Protein AF-A0A0M3J306-F1 (afdb_monomer_lite)

InterPro domains:
  IPR000591 DEP domain [PS50186] (105-172)
  IPR027244 Vacuolar membrane-associated protein Iml1 [PTHR13179] (92-306)
  IPR036388 Winged helix-like DNA-binding domain superfamily [G3DSA:1.10.10.10] (49-156)
  IPR036390 Winged helix DNA-binding domain superfamily [SSF46785] (105-179)
  IPR045838 DEPDC5, C-terminal [PF19418] (241-309)

Radius of gyration: 22.06 Å; chains: 1; bounding box: 52×58×65 Å

Foldseek 3Di:
DQDPVCVVVVVCCVVVVAPPDPCVVVVVPDPVVQVLLQVLVLVLQCVVQQKDWDPCVVVPPDLPVPPQPAAELVCVVSLVVVVLSPDTFIDHDPLDPFADDPRKDFLQVSLVCCCVRYPVNVDSVSSQVSVQVCLVVQQKFWDAQDDPPPCVPQQPPDDPPCSGGRAHGRIIMDGDDPVVVPDDDGADGDGAHEDDPPPDPPDSLVRDWDKHKDFQDDPPDPDVDPPPPPDPDPPPDDDDGFIWMKTWRRYDYPVDDTDIDTGGDRDDPVSVVVSQVVSQVSCVVSVHHDDDDPPDNPFDCPDPPGDHD

Organism: Anisakis simplex (NCBI:txid6269)

Secondary structure (DSSP, 8-state):
---GGGHHHHHHHHTTSS-S--SHHHHTT-HHHHHHHHHHHHHHHHHHTTEEEPPGGG-TT---TTS-TTB-TT-HHHHHHHHHHH---EEE-TTS-----TTBEEHHHHHHHHHHHBTT--SHHHHHHHHHHHHHTTSEEE-----TTTTTTTS-S--TTSTTS--SEE-EEEE--GGGSS---PPP---EEES-----TTSGGGG-EEEEEEEPPP-----SS------SS-TTS--PPPEEEEEEESEE-TTS---EEEEEEES-HHHHHHHHHHHHHHHHHTT-------S-TT--TT-TTSPP-

Sequence (309 aa):
MITPMCTPITKSILQEKRGGDCYSKRLNKDSTWVRKQEESFVRFIEVMNRFRRKNSAQNTHKRCVHCWLNLSKANVDAVLSAWRDFYVPVVCSPENNARYPAEMFLSIEFVNWLVTHVHDLASRKAAVEFGNELVRLDRIRILQSGDRENDEVDSCKSSDCRSREFRYGFVLCYFVDEHTQDETNWSRAVQCEFGRHCGDILAECAFHLSAVEMDFPIQSSKGSDNMRQYPYLPPHLLQYVEWGRMLFNRTYTATQAFEINIRWFMANGQTIAEITRHLCTKATNLSFHMFPIPEDPFAHAMNPQSPPL

Structure (mmCIF, N/CA/C/O backbone):
data_AF-A0A0M3J306-F1
#
_entry.id   AF-A0A0M3J306-F1
#
loop_
_atom_site.group_PDB
_atom_site.id
_atom_site.type_symbol
_atom_site.label_atom_id
_atom_site.label_alt_id
_atom_site.label_comp_id
_atom_site.label_asym_id
_atom_site.label_entity_id
_atom_site.label_seq_id
_atom_site.pdbx_PDB_ins_code
_atom_site.Cartn_x
_atom_site.Cartn_y
_atom_site.Cartn_z
_atom_site.occupancy
_atom_site.B_iso_or_equiv
_atom_site.auth_seq_id
_atom_site.auth_comp_id
_atom_site.auth_asym_id
_atom_site.auth_atom_id
_atom_site.pdbx_PDB_model_num
ATOM 1 N N . MET A 1 1 ? 16.495 -11.667 -19.976 1.00 38.78 1 MET A N 1
ATOM 2 C CA . MET A 1 1 ? 17.409 -10.758 -19.248 1.00 38.78 1 MET A CA 1
ATOM 3 C C . MET A 1 1 ? 17.428 -11.132 -17.771 1.00 38.78 1 MET A C 1
ATOM 5 O O . MET A 1 1 ? 16.516 -10.767 -17.045 1.00 38.78 1 MET A O 1
ATOM 9 N N . ILE A 1 2 ? 18.428 -11.893 -17.322 1.00 39.81 2 ILE A N 1
ATOM 10 C CA . ILE A 1 2 ? 18.652 -12.124 -15.887 1.00 39.81 2 ILE A CA 1
ATOM 11 C C . ILE A 1 2 ? 19.446 -10.914 -15.402 1.00 39.81 2 ILE A C 1
ATOM 13 O O . ILE A 1 2 ? 20.559 -10.687 -15.875 1.00 39.81 2 ILE A O 1
ATOM 17 N N . THR A 1 3 ? 18.876 -10.091 -14.520 1.00 47.25 3 THR A N 1
ATOM 18 C CA . THR A 1 3 ? 19.669 -9.016 -13.914 1.00 47.25 3 THR A CA 1
ATOM 19 C C . THR A 1 3 ? 20.824 -9.662 -13.130 1.00 47.25 3 THR A C 1
ATOM 21 O O . THR A 1 3 ? 20.619 -10.720 -12.528 1.00 47.25 3 THR A O 1
ATOM 24 N N . PRO A 1 4 ? 22.038 -9.080 -13.101 1.00 50.78 4 PRO A N 1
ATOM 25 C CA . PRO A 1 4 ? 23.198 -9.691 -12.436 1.00 50.78 4 PRO A CA 1
ATOM 26 C C . PRO A 1 4 ? 22.914 -10.130 -10.987 1.00 50.78 4 PRO A C 1
ATOM 28 O O . PRO A 1 4 ? 23.440 -11.140 -10.519 1.00 50.78 4 PRO A O 1
ATOM 31 N N . MET A 1 5 ? 21.997 -9.422 -10.320 1.00 51.31 5 MET A N 1
ATOM 32 C CA . MET A 1 5 ? 21.520 -9.667 -8.957 1.00 51.31 5 MET A CA 1
ATOM 33 C C . MET A 1 5 ? 20.736 -10.980 -8.779 1.00 51.31 5 MET A C 1
ATOM 35 O O . MET A 1 5 ? 20.695 -11.518 -7.675 1.00 51.31 5 MET A O 1
ATOM 39 N N . CYS A 1 6 ? 20.133 -11.523 -9.838 1.00 53.88 6 CYS A N 1
ATOM 40 C CA . CYS A 1 6 ? 19.359 -12.767 -9.789 1.00 53.88 6 CYS A CA 1
ATOM 41 C C . CYS A 1 6 ? 20.228 -14.021 -9.986 1.00 53.88 6 CYS A C 1
ATOM 43 O O . CYS A 1 6 ? 19.833 -15.111 -9.575 1.00 53.88 6 CYS A O 1
ATOM 45 N N . THR A 1 7 ? 21.439 -13.876 -10.536 1.00 64.56 7 THR A N 1
ATOM 46 C CA . THR A 1 7 ? 22.364 -14.982 -10.858 1.00 64.56 7 THR A CA 1
ATOM 47 C C . THR A 1 7 ? 22.625 -15.954 -9.697 1.00 64.56 7 THR A C 1
ATOM 49 O O . THR A 1 7 ? 22.573 -17.166 -9.923 1.00 64.56 7 THR A O 1
ATOM 52 N N . PRO A 1 8 ? 22.867 -15.498 -8.448 1.00 65.19 8 PRO A N 1
ATOM 53 C CA . PRO A 1 8 ? 23.126 -16.409 -7.330 1.00 65.19 8 PRO A CA 1
ATOM 54 C C . PRO A 1 8 ? 21.907 -17.267 -6.970 1.00 65.19 8 PRO A C 1
ATOM 56 O O . PRO A 1 8 ? 22.041 -18.451 -6.662 1.00 65.19 8 PRO A O 1
ATOM 59 N N . ILE A 1 9 ? 20.711 -16.678 -7.037 1.00 62.81 9 ILE A N 1
ATOM 60 C CA . ILE A 1 9 ? 19.449 -17.351 -6.715 1.00 62.81 9 ILE A CA 1
ATOM 61 C C . ILE A 1 9 ? 19.093 -18.332 -7.828 1.00 62.81 9 ILE A C 1
ATOM 63 O O . ILE A 1 9 ? 18.834 -19.497 -7.538 1.00 62.81 9 ILE A O 1
ATOM 67 N N . THR A 1 10 ? 19.178 -17.903 -9.090 1.00 64.06 10 THR A N 1
ATOM 68 C CA . THR A 1 10 ? 18.980 -18.772 -10.256 1.00 64.06 10 THR A CA 1
ATOM 69 C C . THR A 1 10 ? 19.921 -19.972 -10.200 1.00 64.06 10 THR A C 1
ATOM 71 O O . THR A 1 10 ? 19.474 -21.105 -10.338 1.00 64.06 10 THR A O 1
ATOM 74 N N . LYS A 1 11 ? 21.207 -19.762 -9.885 1.00 71.19 11 LYS A N 1
ATOM 75 C CA . LYS A 1 11 ? 22.176 -20.853 -9.706 1.00 71.19 11 LYS A CA 1
ATOM 76 C C . LYS A 1 11 ? 21.797 -21.787 -8.552 1.00 71.19 11 LYS A C 1
ATOM 78 O O . LYS A 1 11 ? 21.977 -22.991 -8.671 1.00 71.19 11 LYS A O 1
ATOM 83 N N . SER A 1 12 ? 21.256 -21.265 -7.452 1.00 66.50 12 SER A N 1
ATOM 84 C CA . SER A 1 12 ? 20.793 -22.087 -6.325 1.00 66.50 12 SER A CA 1
ATOM 85 C C . SER A 1 12 ? 19.543 -22.913 -6.644 1.00 66.50 12 SER A C 1
ATOM 87 O O . SER A 1 12 ? 19.400 -23.993 -6.074 1.00 66.50 12 SER A O 1
ATOM 89 N N . ILE A 1 13 ? 18.651 -22.408 -7.501 1.00 65.81 13 ILE A N 1
ATOM 90 C CA . ILE A 1 13 ? 17.456 -23.124 -7.972 1.00 65.81 13 ILE A CA 1
ATOM 91 C C . ILE A 1 13 ? 17.868 -24.212 -8.970 1.00 65.81 13 ILE A C 1
ATOM 93 O O . ILE A 1 13 ? 17.496 -25.367 -8.801 1.00 65.81 13 ILE A O 1
ATOM 97 N N . LEU A 1 14 ? 18.711 -23.866 -9.952 1.00 70.19 14 LEU A N 1
ATOM 98 C CA . LEU A 1 14 ? 19.230 -24.804 -10.957 1.00 70.19 14 LEU A CA 1
ATOM 99 C C . LEU A 1 14 ? 20.063 -25.941 -10.348 1.00 70.19 14 LEU A C 1
ATOM 101 O O . LEU A 1 14 ? 20.114 -27.028 -10.904 1.00 70.19 14 LEU A O 1
ATOM 105 N N . GLN A 1 15 ? 20.725 -25.698 -9.214 1.00 77.88 15 GLN A N 1
ATOM 106 C CA . GLN A 1 15 ? 21.482 -26.718 -8.478 1.00 77.88 15 GLN A CA 1
ATOM 107 C C . GLN A 1 15 ? 20.612 -27.558 -7.526 1.00 77.88 15 GLN A C 1
ATOM 109 O O . GLN A 1 15 ? 21.171 -28.244 -6.675 1.00 77.88 15 GLN A O 1
ATOM 114 N N . GLU A 1 16 ? 19.280 -27.435 -7.582 1.00 61.75 16 GLU A N 1
ATOM 115 C CA . GLU A 1 16 ? 18.304 -28.103 -6.697 1.00 61.75 16 GLU A CA 1
ATOM 116 C C . GLU A 1 16 ? 18.519 -27.865 -5.187 1.00 61.75 16 GLU A C 1
ATOM 118 O O . GLU A 1 16 ? 17.835 -28.434 -4.338 1.00 61.75 16 GLU A O 1
ATOM 123 N N . LYS A 1 17 ? 19.425 -26.953 -4.813 1.00 61.47 17 LYS A N 1
ATOM 124 C CA . LYS A 1 17 ? 19.702 -26.576 -3.416 1.00 61.47 17 LYS A CA 1
ATOM 125 C C . LYS A 1 17 ? 18.539 -25.816 -2.781 1.00 61.47 17 LYS A C 1
ATOM 127 O O . LYS A 1 17 ? 18.432 -25.747 -1.558 1.00 61.47 17 LYS A O 1
ATOM 132 N N . ARG A 1 18 ? 17.680 -25.215 -3.606 1.00 55.78 18 ARG A N 1
ATOM 133 C CA . ARG A 1 18 ? 16.393 -24.633 -3.224 1.00 55.78 18 ARG A CA 1
ATOM 134 C C . ARG A 1 18 ? 15.361 -25.107 -4.244 1.00 55.78 18 ARG A C 1
ATOM 136 O O . ARG A 1 18 ? 15.513 -24.812 -5.423 1.00 55.78 18 ARG A O 1
ATOM 143 N N . GLY A 1 19 ? 14.335 -25.833 -3.800 1.00 54.97 19 GLY A N 1
ATOM 144 C CA . GLY A 1 19 ? 13.190 -26.156 -4.656 1.00 54.97 19 GLY A CA 1
ATOM 145 C C . GLY A 1 19 ? 12.510 -24.875 -5.151 1.00 54.97 19 GLY A C 1
ATOM 146 O O . GLY A 1 19 ? 12.491 -23.881 -4.423 1.00 54.97 19 GLY A O 1
ATOM 147 N N . GLY A 1 20 ? 11.982 -24.904 -6.381 1.00 55.06 20 GLY A N 1
ATOM 148 C CA . GLY A 1 20 ? 11.386 -23.736 -7.049 1.00 55.06 20 GLY A CA 1
ATOM 149 C C . GLY A 1 20 ? 10.270 -23.058 -6.249 1.00 55.06 20 GLY A C 1
ATOM 150 O O . GLY A 1 20 ? 10.150 -21.839 -6.295 1.00 55.06 20 GLY A O 1
ATOM 151 N N . ASP A 1 21 ? 9.540 -23.821 -5.431 1.00 58.03 21 ASP A N 1
ATOM 152 C CA . ASP A 1 21 ? 8.669 -23.279 -4.391 1.00 58.03 21 ASP A CA 1
ATOM 153 C C . ASP A 1 21 ? 9.162 -23.704 -2.998 1.00 58.03 21 ASP A C 1
ATOM 155 O O . ASP A 1 21 ? 8.935 -24.817 -2.514 1.00 58.03 21 ASP A O 1
ATOM 159 N N . CYS A 1 22 ? 9.891 -22.797 -2.350 1.00 57.00 22 CYS A N 1
ATOM 160 C CA . CYS A 1 22 ? 10.366 -22.960 -0.979 1.00 57.00 22 CYS A CA 1
ATOM 161 C C . CYS A 1 22 ? 9.421 -22.336 0.065 1.00 57.00 22 CYS A C 1
ATOM 163 O O . CYS A 1 22 ? 9.696 -22.423 1.268 1.00 57.00 22 CYS A O 1
ATOM 165 N N . TYR A 1 23 ? 8.316 -21.724 -0.377 1.00 58.06 23 TYR A N 1
ATOM 166 C CA . TYR A 1 23 ? 7.435 -20.908 0.454 1.00 58.06 23 TYR A CA 1
ATOM 167 C C . TYR A 1 23 ? 6.161 -21.649 0.862 1.00 58.06 23 TYR A C 1
ATOM 169 O O . TYR A 1 23 ? 5.734 -21.498 2.008 1.00 58.06 23 TYR A O 1
ATOM 177 N N . SER A 1 24 ? 5.615 -22.539 0.028 1.00 56.16 24 SER A N 1
ATOM 178 C CA . SER A 1 24 ? 4.412 -23.325 0.370 1.00 56.16 24 SER A CA 1
ATOM 179 C C . SER A 1 24 ? 4.589 -24.212 1.612 1.00 56.16 24 SER A C 1
ATOM 181 O O . SER A 1 24 ? 3.675 -24.337 2.429 1.00 56.16 24 SER A O 1
ATOM 183 N N . LYS A 1 25 ? 5.796 -24.742 1.863 1.00 57.00 25 LYS A N 1
ATOM 184 C CA . LYS A 1 25 ? 6.106 -25.490 3.103 1.00 57.00 25 LYS A CA 1
ATOM 185 C C . LYS A 1 25 ? 6.166 -24.612 4.363 1.00 57.00 25 LYS A C 1
ATOM 187 O O . LYS A 1 25 ? 5.960 -25.127 5.462 1.00 57.00 25 LYS A O 1
ATOM 192 N N . ARG A 1 26 ? 6.484 -23.318 4.224 1.00 58.22 26 ARG A N 1
ATOM 193 C CA . ARG A 1 26 ? 6.550 -22.345 5.336 1.00 58.22 26 ARG A CA 1
ATOM 194 C C . ARG A 1 26 ? 5.184 -21.734 5.633 1.00 58.22 26 ARG A C 1
ATOM 196 O O . ARG A 1 26 ? 4.875 -21.489 6.794 1.00 58.22 26 ARG A O 1
ATOM 203 N N . LEU A 1 27 ? 4.361 -21.576 4.599 1.00 56.84 27 LEU A N 1
ATOM 204 C CA . LEU A 1 27 ? 3.020 -21.015 4.688 1.00 56.84 27 LEU A CA 1
ATOM 205 C C . LEU A 1 27 ? 2.108 -21.790 5.650 1.00 56.84 27 LEU A C 1
ATOM 207 O O . LEU A 1 27 ? 1.426 -21.193 6.475 1.00 56.84 27 LEU A O 1
ATOM 211 N N . ASN A 1 28 ? 2.160 -23.123 5.597 1.00 55.09 28 ASN A N 1
ATOM 212 C CA . ASN A 1 28 ? 1.304 -23.994 6.410 1.00 55.09 28 ASN A CA 1
ATOM 213 C C . ASN A 1 28 ? 1.757 -24.133 7.873 1.00 55.09 28 ASN A C 1
ATOM 215 O O . ASN A 1 28 ? 1.081 -24.798 8.653 1.00 55.09 28 ASN A O 1
ATOM 219 N N . LYS A 1 29 ? 2.911 -23.568 8.253 1.00 55.75 29 LYS A N 1
ATOM 220 C CA . LYS A 1 29 ? 3.514 -23.788 9.578 1.00 55.75 29 LYS A CA 1
ATOM 221 C C . LYS A 1 29 ? 3.700 -22.527 10.413 1.00 55.75 29 LYS A C 1
ATOM 223 O O . LYS A 1 29 ? 3.884 -22.664 11.617 1.00 55.75 29 LYS A O 1
ATOM 228 N N . ASP A 1 30 ? 3.673 -21.331 9.820 1.00 65.56 30 ASP A N 1
ATOM 229 C CA . ASP A 1 30 ? 4.093 -20.124 10.534 1.00 65.56 30 ASP A CA 1
ATOM 230 C C . ASP A 1 30 ? 3.272 -18.876 10.159 1.00 65.56 30 ASP A C 1
ATOM 232 O O . ASP A 1 30 ? 3.573 -18.162 9.200 1.00 65.56 30 ASP A O 1
ATOM 236 N N . SER A 1 31 ? 2.249 -18.568 10.962 1.00 70.12 31 SER A N 1
ATOM 237 C CA . SER A 1 31 ? 1.472 -17.323 10.850 1.00 70.12 31 SER A CA 1
ATOM 238 C C . SER A 1 31 ? 2.337 -16.069 11.040 1.00 70.12 31 SER A C 1
ATOM 2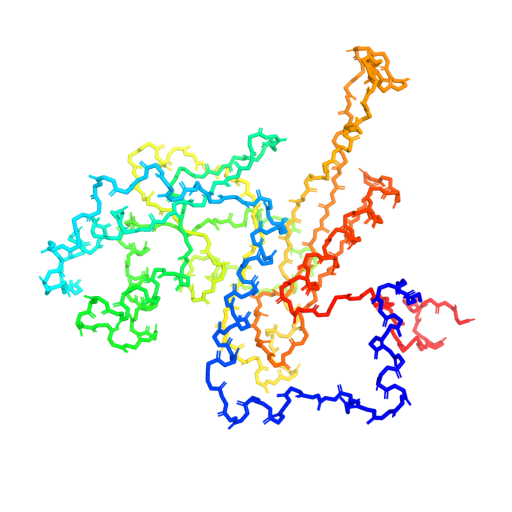40 O O . SER A 1 31 ? 2.007 -14.999 10.522 1.00 70.12 31 SER A O 1
ATOM 242 N N . THR A 1 32 ? 3.487 -16.188 11.714 1.00 79.19 32 THR A N 1
ATOM 243 C CA . THR A 1 32 ? 4.428 -15.076 11.884 1.00 79.19 32 THR A CA 1
ATOM 244 C C . THR A 1 32 ? 5.184 -14.764 10.596 1.00 79.19 32 THR A C 1
ATOM 246 O O . THR A 1 32 ? 5.586 -13.617 10.387 1.00 79.19 32 THR A O 1
ATOM 249 N N . TRP A 1 33 ? 5.344 -15.744 9.699 1.00 82.31 33 TRP A N 1
ATOM 250 C CA . TRP A 1 33 ? 5.977 -15.528 8.402 1.00 82.31 33 TRP A CA 1
ATOM 251 C C . TRP A 1 33 ? 5.119 -14.627 7.514 1.00 82.31 33 TRP A C 1
ATOM 253 O O . TRP A 1 33 ? 5.639 -13.649 6.982 1.00 82.31 33 TRP A O 1
ATOM 263 N N . VAL A 1 34 ? 3.811 -14.898 7.419 1.00 82.25 34 VAL A N 1
ATOM 264 C CA . VAL A 1 34 ? 2.872 -14.064 6.646 1.00 82.25 34 VAL A CA 1
ATOM 265 C C . VAL A 1 34 ? 2.900 -12.628 7.160 1.00 82.25 34 VAL A C 1
ATOM 267 O O . VAL A 1 34 ? 3.082 -11.707 6.371 1.00 82.25 34 VAL A O 1
ATOM 270 N N . ARG A 1 35 ? 2.848 -12.434 8.484 1.00 84.19 35 ARG A N 1
ATOM 271 C CA . ARG A 1 35 ? 2.921 -11.097 9.087 1.00 84.19 35 ARG A CA 1
ATOM 272 C C . ARG A 1 35 ? 4.215 -10.360 8.727 1.00 84.19 35 ARG A C 1
ATOM 274 O O . ARG A 1 35 ? 4.173 -9.192 8.364 1.00 84.19 35 ARG A O 1
ATOM 281 N N . LYS A 1 36 ? 5.365 -11.043 8.771 1.00 87.19 36 LYS A N 1
ATOM 282 C CA . LYS A 1 36 ? 6.656 -10.461 8.359 1.00 87.19 36 LYS A CA 1
ATOM 283 C C . LYS A 1 36 ? 6.672 -10.082 6.879 1.00 87.19 36 LYS A C 1
ATOM 285 O O . LYS A 1 36 ? 7.237 -9.052 6.531 1.00 87.19 36 LYS A O 1
ATOM 290 N N . GLN A 1 37 ? 6.064 -10.894 6.012 1.00 88.56 37 GLN A N 1
ATOM 291 C CA . GLN A 1 37 ? 5.930 -10.556 4.594 1.00 88.56 37 GLN A CA 1
ATOM 292 C C . GLN A 1 37 ? 5.036 -9.332 4.397 1.00 88.56 37 GLN A C 1
ATOM 294 O O . GLN A 1 37 ? 5.396 -8.445 3.637 1.00 88.56 37 GLN A O 1
ATOM 299 N N . GLU A 1 38 ? 3.905 -9.245 5.096 1.00 90.12 38 GLU A N 1
ATOM 300 C CA . GLU A 1 38 ? 3.034 -8.066 5.061 1.00 90.12 38 GLU A CA 1
ATOM 301 C C . GLU A 1 38 ? 3.782 -6.801 5.529 1.00 90.12 38 GLU A C 1
ATOM 303 O O . GLU A 1 38 ? 3.773 -5.790 4.830 1.00 90.12 38 GLU A O 1
ATOM 308 N N . GLU A 1 39 ? 4.506 -6.870 6.652 1.00 91.38 39 GLU A N 1
ATOM 309 C CA . GLU A 1 39 ? 5.326 -5.767 7.180 1.00 91.38 39 GLU A CA 1
ATOM 310 C C . GLU A 1 39 ? 6.424 -5.328 6.191 1.00 91.38 39 GLU A C 1
ATOM 312 O O . GLU A 1 39 ? 6.620 -4.132 5.955 1.00 91.38 39 GLU A O 1
ATOM 317 N N . SER A 1 40 ? 7.138 -6.282 5.584 1.00 92.44 40 SER A N 1
ATOM 318 C CA . SER A 1 40 ? 8.126 -5.993 4.540 1.00 92.44 40 SER A CA 1
ATOM 319 C C . SER A 1 40 ? 7.482 -5.369 3.304 1.00 92.44 40 SER A C 1
ATOM 321 O O . SER A 1 40 ? 8.058 -4.451 2.718 1.00 92.44 40 SER A O 1
ATOM 323 N N . PHE A 1 41 ? 6.301 -5.844 2.899 1.00 94.38 41 PHE A N 1
ATOM 324 C CA . PHE A 1 41 ? 5.610 -5.347 1.711 1.00 94.38 41 PHE A CA 1
ATOM 325 C C . PHE A 1 41 ? 5.119 -3.914 1.912 1.00 94.38 41 PHE A C 1
ATOM 327 O O . PHE A 1 41 ? 5.307 -3.082 1.031 1.00 94.38 41 PHE A O 1
ATOM 334 N N . VAL A 1 42 ? 4.606 -3.577 3.102 1.00 94.00 42 VAL A N 1
ATOM 335 C CA . VAL A 1 42 ? 4.271 -2.191 3.470 1.00 94.00 42 VAL A CA 1
ATOM 336 C C . VAL A 1 42 ? 5.466 -1.266 3.233 1.00 94.00 42 VAL A C 1
ATOM 338 O O . VAL A 1 42 ? 5.338 -0.272 2.524 1.00 94.00 42 VAL A O 1
ATOM 341 N N . ARG A 1 43 ? 6.655 -1.628 3.733 1.00 93.69 43 ARG A N 1
ATOM 342 C CA . ARG A 1 43 ? 7.885 -0.840 3.523 1.00 93.69 43 ARG A CA 1
ATOM 343 C C . ARG A 1 43 ? 8.281 -0.742 2.052 1.00 93.69 43 ARG A C 1
ATOM 345 O O . ARG A 1 43 ? 8.850 0.262 1.631 1.00 93.69 43 ARG A O 1
ATOM 352 N N . PHE A 1 44 ? 8.014 -1.780 1.265 1.00 94.38 44 PHE A N 1
ATOM 353 C CA . PHE A 1 44 ? 8.289 -1.765 -0.168 1.00 94.38 44 PHE A CA 1
ATOM 354 C C . PHE A 1 44 ? 7.377 -0.769 -0.898 1.00 94.38 44 PHE A C 1
ATOM 356 O O . PHE A 1 44 ? 7.869 0.044 -1.681 1.00 94.38 44 PHE A O 1
ATOM 363 N N . ILE A 1 45 ? 6.080 -0.754 -0.578 1.00 93.50 45 ILE A N 1
ATOM 364 C CA . ILE A 1 45 ? 5.128 0.207 -1.149 1.00 93.50 45 ILE A CA 1
ATOM 365 C C . ILE A 1 45 ? 5.419 1.646 -0.683 1.00 93.50 45 ILE A C 1
ATOM 367 O O . ILE A 1 45 ? 5.281 2.581 -1.472 1.00 93.50 45 ILE A O 1
ATOM 371 N N . GLU A 1 46 ? 5.907 1.856 0.547 1.00 92.44 46 GLU A N 1
ATOM 372 C CA . GLU A 1 46 ? 6.415 3.173 0.980 1.00 92.44 46 GLU A CA 1
ATOM 373 C C . GLU A 1 46 ? 7.551 3.665 0.084 1.00 92.44 46 GLU A C 1
ATOM 375 O O . GLU A 1 46 ? 7.549 4.821 -0.335 1.00 92.44 46 GLU A O 1
ATOM 380 N N . VAL A 1 47 ? 8.503 2.785 -0.241 1.00 90.75 47 VAL A N 1
ATOM 381 C CA . VAL A 1 47 ? 9.617 3.106 -1.142 1.00 90.75 47 VAL A CA 1
ATOM 382 C C . VAL A 1 47 ? 9.108 3.441 -2.542 1.00 90.75 47 VAL A C 1
ATOM 384 O O . VAL A 1 47 ? 9.555 4.436 -3.112 1.00 90.75 47 VAL A O 1
ATOM 387 N N . MET A 1 48 ? 8.168 2.657 -3.080 1.00 89.44 48 MET A N 1
ATOM 388 C CA . MET A 1 48 ? 7.569 2.911 -4.397 1.00 89.44 48 MET A CA 1
ATOM 389 C C . MET A 1 48 ? 6.893 4.282 -4.462 1.00 89.44 48 MET A C 1
ATOM 391 O O . MET A 1 48 ? 7.118 5.033 -5.406 1.00 89.44 48 MET A O 1
ATOM 395 N N . ASN A 1 49 ? 6.134 4.636 -3.425 1.00 89.50 49 ASN A N 1
ATOM 396 C CA . ASN A 1 49 ? 5.468 5.933 -3.310 1.00 89.50 49 ASN A CA 1
ATOM 397 C C . ASN A 1 49 ? 6.389 7.076 -2.849 1.00 89.50 49 ASN A C 1
ATOM 399 O O . ASN A 1 49 ? 5.944 8.217 -2.720 1.00 89.50 49 ASN A O 1
ATOM 403 N N . ARG A 1 50 ? 7.665 6.790 -2.558 1.00 87.81 50 ARG A N 1
ATOM 404 C CA . ARG A 1 50 ? 8.633 7.735 -1.970 1.00 87.81 50 ARG A CA 1
ATOM 405 C C . ARG A 1 50 ? 8.173 8.356 -0.651 1.00 87.81 50 ARG A C 1
ATOM 407 O O . ARG A 1 50 ? 8.557 9.481 -0.314 1.00 87.81 50 ARG A O 1
ATOM 414 N N . PHE A 1 51 ? 7.382 7.623 0.117 1.00 89.62 51 PHE A N 1
ATOM 415 C CA . PHE A 1 51 ? 7.023 8.044 1.455 1.00 89.62 51 PHE A CA 1
ATOM 416 C C . PHE A 1 51 ? 8.174 7.830 2.427 1.00 89.62 51 PHE A C 1
ATOM 418 O O . PHE A 1 51 ? 9.000 6.923 2.303 1.00 89.62 51 PHE A O 1
ATOM 425 N N . ARG A 1 52 ? 8.223 8.706 3.423 1.00 84.31 52 ARG A N 1
ATOM 426 C CA . ARG A 1 52 ? 9.127 8.631 4.559 1.00 84.31 52 ARG A CA 1
ATOM 427 C C . ARG A 1 52 ? 8.308 8.783 5.829 1.00 84.31 52 ARG A C 1
ATOM 429 O O . ARG A 1 52 ? 7.289 9.469 5.863 1.00 84.31 52 ARG A O 1
ATOM 436 N N . ARG A 1 53 ? 8.795 8.172 6.900 1.00 81.69 53 ARG A N 1
ATOM 437 C CA . ARG A 1 53 ? 8.271 8.390 8.247 1.00 81.69 53 ARG A CA 1
ATOM 438 C C . ARG A 1 53 ? 9.227 9.312 8.980 1.00 81.69 53 ARG A C 1
ATOM 440 O O . ARG A 1 53 ? 10.443 9.144 8.873 1.00 81.69 53 ARG A O 1
ATOM 447 N N . LYS A 1 54 ? 8.703 10.296 9.712 1.00 66.69 54 LYS A N 1
ATOM 448 C CA . LYS A 1 54 ? 9.545 11.116 10.593 1.00 66.69 54 LYS A CA 1
ATOM 449 C C . LYS A 1 54 ? 10.198 10.186 11.621 1.00 66.69 54 LYS A C 1
ATOM 451 O O . LYS A 1 54 ? 9.509 9.396 12.263 1.00 66.69 54 LYS A O 1
ATOM 456 N N . ASN A 1 55 ? 11.526 10.250 11.753 1.00 53.94 55 ASN A N 1
ATOM 457 C CA . ASN A 1 55 ? 12.255 9.436 12.723 1.00 53.94 55 ASN A CA 1
ATOM 458 C C . ASN A 1 55 ? 11.676 9.674 14.125 1.00 53.94 55 ASN A C 1
ATOM 460 O O . ASN A 1 55 ? 11.677 10.797 14.625 1.00 53.94 55 ASN A O 1
ATOM 464 N N . SER A 1 56 ? 11.229 8.596 14.774 1.00 45.12 56 SER A N 1
ATOM 465 C CA . SER A 1 56 ? 10.589 8.597 16.099 1.00 45.12 56 SER A CA 1
ATOM 466 C C . SER A 1 56 ? 11.473 9.148 17.236 1.00 45.12 56 SER A C 1
ATOM 468 O O . SER A 1 56 ? 11.007 9.237 18.370 1.00 45.12 56 SER A O 1
ATOM 470 N N . ALA A 1 57 ? 12.730 9.514 16.964 1.00 44.31 57 ALA A N 1
ATOM 471 C CA . ALA A 1 57 ? 13.700 9.969 17.959 1.00 44.31 57 ALA A CA 1
ATOM 472 C C . ALA A 1 57 ? 13.389 11.356 18.557 1.00 44.31 57 ALA A C 1
ATOM 474 O O . ALA A 1 57 ? 13.861 11.646 19.648 1.00 44.31 57 ALA A O 1
ATOM 475 N N . GLN A 1 58 ? 12.586 12.198 17.894 1.00 42.44 58 GLN A N 1
ATOM 476 C CA . GLN A 1 58 ? 12.206 13.519 18.428 1.00 42.44 58 GLN A CA 1
ATOM 477 C C . GLN A 1 58 ? 10.884 13.527 19.223 1.00 42.44 58 GLN A C 1
ATOM 479 O O . GLN A 1 58 ? 10.591 14.514 19.887 1.00 42.44 58 GLN A O 1
ATOM 484 N N . ASN A 1 59 ? 10.117 12.427 19.226 1.00 43.22 59 ASN A N 1
ATOM 485 C CA . ASN A 1 59 ? 8.819 12.326 19.923 1.00 43.22 59 ASN A CA 1
ATOM 486 C C . ASN A 1 59 ? 8.856 11.462 21.198 1.00 43.22 59 ASN A C 1
ATOM 488 O O . ASN A 1 59 ? 7.815 11.110 21.754 1.00 43.22 59 ASN A O 1
ATOM 492 N N . THR A 1 60 ? 10.044 11.125 21.702 1.00 40.81 60 THR A N 1
ATOM 493 C CA . THR A 1 60 ? 10.221 10.308 22.915 1.00 40.81 60 THR A CA 1
ATOM 494 C C . THR A 1 60 ? 9.760 10.991 24.207 1.00 40.81 60 THR A C 1
ATOM 496 O O . THR A 1 60 ? 9.581 10.305 25.207 1.00 40.81 60 THR A O 1
ATOM 499 N N . HIS A 1 61 ? 9.488 12.301 24.204 1.00 40.09 61 HIS A N 1
ATOM 500 C CA . HIS A 1 61 ? 9.122 13.045 25.417 1.00 40.09 61 HIS A CA 1
ATOM 501 C C . HIS A 1 61 ? 7.615 13.229 25.684 1.00 40.09 61 HIS A C 1
ATOM 503 O O . HIS A 1 61 ? 7.270 13.865 26.676 1.00 40.09 61 HIS A O 1
ATOM 509 N N . LYS A 1 62 ? 6.701 12.676 24.868 1.00 44.50 62 LYS A N 1
ATOM 510 C CA . LYS A 1 62 ? 5.243 12.842 25.091 1.00 44.50 62 LYS A CA 1
ATOM 511 C C . LYS A 1 62 ? 4.368 11.601 24.890 1.00 44.50 62 LYS A C 1
ATOM 513 O O . LYS A 1 62 ? 3.149 11.715 24.933 1.00 44.50 62 LYS A O 1
ATOM 518 N N . ARG A 1 63 ? 4.930 10.403 24.719 1.00 51.94 63 ARG A N 1
ATOM 519 C CA . ARG A 1 63 ? 4.105 9.183 24.675 1.00 51.94 63 ARG A CA 1
ATOM 520 C C . ARG A 1 63 ? 3.704 8.779 26.094 1.00 51.94 63 ARG A C 1
ATOM 522 O O . ARG A 1 63 ? 4.375 7.973 26.730 1.00 51.94 63 ARG A O 1
ATOM 529 N N . CYS A 1 64 ? 2.619 9.361 26.604 1.00 43.44 64 CYS A N 1
ATOM 530 C CA . CYS A 1 64 ? 1.967 8.873 27.814 1.00 43.44 64 CYS A CA 1
ATOM 531 C C . CYS A 1 64 ? 1.315 7.519 27.495 1.00 43.44 64 CYS A C 1
ATOM 533 O O . CYS A 1 64 ? 0.190 7.442 27.012 1.00 43.44 64 CYS A O 1
ATOM 535 N N . VAL A 1 65 ? 2.051 6.434 27.742 1.00 49.12 65 VAL A N 1
ATOM 536 C CA . VAL A 1 65 ? 1.577 5.049 27.561 1.00 49.12 65 VAL A CA 1
ATOM 537 C C . VAL A 1 65 ? 0.444 4.705 28.551 1.00 49.12 65 VAL A C 1
ATOM 539 O O . VAL A 1 65 ? -0.263 3.721 28.370 1.00 49.12 65 VAL A O 1
ATOM 542 N N . HIS A 1 66 ? 0.219 5.540 29.571 1.00 46.16 66 HIS A N 1
ATOM 543 C CA . HIS A 1 66 ? -0.661 5.248 30.703 1.00 46.16 66 HIS A CA 1
ATOM 544 C C . HIS A 1 66 ? -2.109 5.769 30.610 1.00 46.16 66 HIS A C 1
ATOM 546 O O . HIS A 1 66 ? -2.870 5.519 31.540 1.00 46.16 66 HIS A O 1
ATOM 552 N N . CYS A 1 67 ? -2.531 6.447 29.532 1.00 53.69 67 CYS A N 1
ATOM 553 C CA . CYS A 1 67 ? -3.867 7.075 29.488 1.00 53.69 67 CYS A CA 1
ATOM 554 C C . CYS A 1 67 ? -4.975 6.242 28.800 1.00 53.69 67 CYS A C 1
ATOM 556 O O . CYS A 1 67 ? -6.146 6.594 28.881 1.00 53.69 67 CYS A O 1
ATOM 558 N N . TRP A 1 68 ? -4.647 5.129 28.132 1.00 60.12 68 TRP A N 1
ATOM 559 C CA . TRP A 1 68 ? -5.577 4.442 27.210 1.00 60.12 68 TRP A CA 1
ATOM 560 C C . TRP A 1 68 ? -6.252 3.194 27.792 1.00 60.12 68 TRP A C 1
ATOM 562 O O . TRP A 1 68 ? -6.477 2.212 27.084 1.00 60.12 68 TRP A O 1
ATOM 572 N N . LEU A 1 69 ? -6.545 3.185 29.092 1.00 62.03 69 LEU A N 1
ATOM 573 C CA . LEU A 1 69 ? -7.245 2.057 29.706 1.00 62.03 69 LEU A CA 1
ATOM 574 C C . LEU A 1 69 ? -8.727 2.087 29.291 1.00 62.03 69 LEU A C 1
ATOM 576 O O . LEU A 1 69 ? -9.419 3.072 29.529 1.00 62.03 69 LEU A O 1
ATOM 580 N N . ASN A 1 70 ? -9.209 0.985 28.707 1.00 71.38 70 ASN A N 1
ATOM 581 C CA . ASN A 1 70 ? -10.618 0.721 28.365 1.00 71.38 70 ASN A CA 1
ATOM 582 C C . ASN A 1 70 ? -11.216 1.540 27.201 1.00 71.38 70 ASN A C 1
ATOM 584 O O . ASN A 1 70 ? -12.343 2.026 27.290 1.00 71.38 70 ASN A O 1
ATOM 588 N N . LEU A 1 71 ? -10.515 1.640 26.066 1.00 85.62 71 LEU A N 1
ATOM 589 C CA . LEU A 1 71 ? -11.104 2.193 24.838 1.00 85.62 71 LEU A CA 1
ATOM 590 C C . LEU A 1 71 ? -12.231 1.291 24.310 1.00 85.62 71 LEU A C 1
ATOM 592 O O . LEU A 1 71 ? -11.988 0.121 24.013 1.00 85.62 71 LEU A O 1
ATOM 596 N N . SER A 1 72 ? -13.440 1.845 24.180 1.00 88.00 72 SER A N 1
ATOM 597 C CA . SER A 1 72 ? -14.621 1.209 23.572 1.00 88.00 72 SER A CA 1
ATOM 598 C C . SER A 1 72 ? -14.905 1.811 22.201 1.00 88.00 72 SER A C 1
ATOM 600 O O . SER A 1 72 ? -14.695 3.010 21.998 1.00 88.00 72 SER A O 1
ATOM 602 N N . LYS A 1 73 ? -15.493 1.021 21.295 1.00 88.00 73 LYS A N 1
ATOM 603 C CA . LYS A 1 73 ? -15.999 1.538 20.011 1.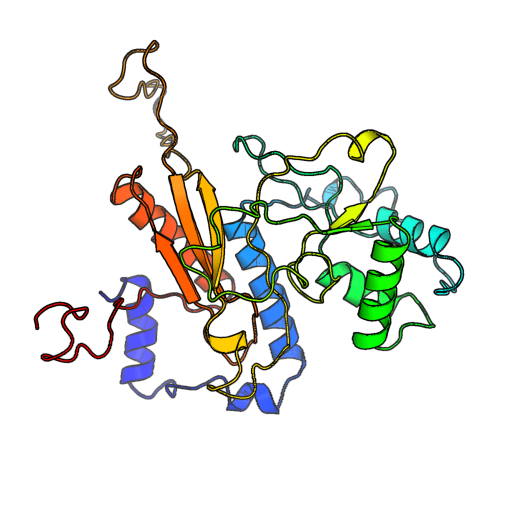00 88.00 73 LYS A CA 1
ATOM 604 C C . LYS A 1 73 ? -17.082 2.614 20.182 1.00 88.00 73 LYS A C 1
ATOM 606 O O . LYS A 1 73 ? -17.287 3.411 19.275 1.00 88.00 73 LYS A O 1
ATOM 611 N N . ALA A 1 74 ? -17.767 2.645 21.331 1.00 88.25 74 ALA A N 1
ATOM 612 C CA . ALA A 1 74 ? -18.831 3.609 21.613 1.00 88.25 74 ALA A CA 1
ATOM 613 C C . ALA A 1 74 ? -18.316 5.054 21.734 1.00 88.25 74 ALA A C 1
ATOM 615 O O . ALA A 1 74 ? -19.067 5.992 21.483 1.00 88.25 74 ALA A O 1
ATOM 616 N N . ASN A 1 75 ? -17.044 5.242 22.102 1.00 89.75 75 ASN A N 1
ATOM 617 C CA . ASN A 1 75 ? -16.432 6.562 22.218 1.00 89.75 75 ASN A CA 1
ATOM 618 C C . ASN A 1 75 ? -15.432 6.790 21.078 1.00 89.75 75 ASN A C 1
ATOM 620 O O . ASN A 1 75 ? -14.217 6.676 21.251 1.00 89.75 75 ASN A O 1
ATOM 624 N N . VAL A 1 76 ? -15.972 7.109 19.899 1.00 91.00 76 VAL A N 1
ATOM 625 C CA . VAL A 1 76 ? -15.198 7.354 18.672 1.00 91.00 76 VAL A CA 1
ATOM 626 C C . VAL A 1 76 ? -14.131 8.433 18.877 1.00 91.00 76 VAL A C 1
ATOM 628 O O . VAL A 1 76 ? -12.996 8.259 18.437 1.00 91.00 76 VAL A O 1
ATOM 631 N N . ASP A 1 77 ? -14.459 9.517 19.580 1.00 90.88 77 ASP A N 1
ATOM 632 C CA . ASP A 1 77 ? -13.535 10.635 19.799 1.00 90.88 77 ASP A CA 1
ATOM 633 C C . ASP A 1 77 ? -12.316 10.226 20.626 1.00 90.88 77 ASP A C 1
ATOM 635 O O . ASP A 1 77 ? -11.182 10.558 20.268 1.00 90.88 77 ASP A O 1
ATOM 639 N N . ALA A 1 78 ? -12.527 9.453 21.695 1.00 90.56 78 ALA A N 1
ATOM 640 C CA . ALA A 1 78 ? -11.431 8.916 22.496 1.00 90.56 78 ALA A CA 1
ATOM 641 C C . ALA A 1 78 ? -10.535 7.974 21.679 1.00 90.56 78 ALA A C 1
ATOM 643 O O . ALA A 1 78 ? -9.312 8.066 21.773 1.00 90.56 78 ALA A O 1
ATOM 644 N N . VAL A 1 79 ? -11.122 7.111 20.841 1.00 91.62 79 VAL A N 1
ATOM 645 C CA . VAL A 1 79 ? -10.371 6.183 19.978 1.00 91.62 79 VAL A CA 1
ATOM 646 C C . VAL A 1 79 ? -9.523 6.938 18.952 1.00 91.62 79 VAL A C 1
ATOM 648 O O . VAL A 1 79 ? -8.348 6.620 18.777 1.00 91.62 79 VAL A O 1
ATOM 651 N N . LEU A 1 80 ? -10.084 7.950 18.286 1.00 92.06 80 LEU A N 1
ATOM 652 C CA . LEU A 1 80 ? -9.351 8.736 17.290 1.00 92.06 80 LEU A CA 1
ATOM 653 C C . LEU A 1 80 ? -8.254 9.593 17.927 1.00 92.06 80 LEU A C 1
ATOM 655 O O . LEU A 1 80 ? -7.172 9.704 17.356 1.00 92.06 80 LEU A O 1
ATOM 659 N N . SER A 1 81 ? -8.501 10.153 19.112 1.00 90.56 81 SER A N 1
ATOM 660 C CA . SER A 1 81 ? -7.492 10.922 19.854 1.00 90.56 81 SER A CA 1
ATOM 661 C C . SER A 1 81 ? -6.329 10.024 20.287 1.00 90.56 81 SER A C 1
ATOM 663 O O . SER A 1 81 ? -5.168 10.356 20.064 1.00 90.56 81 SER A O 1
ATOM 665 N N . ALA A 1 82 ? -6.644 8.829 20.795 1.00 90.69 82 ALA A N 1
ATOM 666 C CA . ALA A 1 82 ? -5.663 7.797 21.124 1.00 90.69 82 ALA A CA 1
ATOM 667 C C . ALA A 1 82 ? -4.829 7.363 19.922 1.00 90.69 82 ALA A C 1
ATOM 669 O O . ALA A 1 82 ? -3.614 7.187 20.028 1.00 90.69 82 ALA A O 1
ATOM 670 N N . TRP A 1 83 ? -5.476 7.215 18.766 1.00 92.12 83 TRP A N 1
ATOM 671 C CA . TRP A 1 83 ? -4.777 6.911 17.533 1.00 92.12 83 TRP A CA 1
ATOM 672 C C . TRP A 1 83 ? -3.820 8.045 17.150 1.00 92.12 83 TRP A C 1
ATOM 674 O O . TRP A 1 83 ? -2.640 7.760 16.943 1.00 92.12 83 TRP A O 1
ATOM 684 N N . ARG A 1 84 ? -4.279 9.310 17.137 1.00 89.81 84 ARG A N 1
ATOM 685 C CA . ARG A 1 84 ? -3.452 10.497 16.822 1.00 89.81 84 ARG A CA 1
ATOM 686 C C . ARG A 1 84 ? -2.178 10.590 17.662 1.00 89.81 84 ARG A C 1
ATOM 688 O O . ARG A 1 84 ? -1.124 10.904 17.117 1.00 89.81 84 ARG A O 1
ATOM 695 N N . ASP A 1 85 ? -2.243 10.226 18.937 1.00 87.06 85 ASP A N 1
ATOM 696 C CA . ASP A 1 85 ? -1.070 10.218 19.818 1.00 87.06 85 ASP A CA 1
ATOM 697 C C . ASP A 1 85 ? -0.131 9.017 19.584 1.00 87.06 85 ASP A C 1
ATOM 699 O O . ASP A 1 85 ? 1.067 9.061 19.898 1.00 87.06 85 ASP A O 1
ATOM 703 N N . PHE A 1 86 ? -0.659 7.917 19.044 1.00 87.75 86 PHE A N 1
ATOM 704 C CA . PHE A 1 86 ? 0.079 6.673 18.852 1.00 87.75 86 PHE A CA 1
ATOM 705 C C . PHE A 1 86 ? 0.859 6.635 17.531 1.00 87.75 86 PHE A C 1
ATOM 707 O O . PHE A 1 86 ? 2.059 6.312 17.535 1.00 87.75 86 PHE A O 1
ATOM 714 N N . TYR A 1 87 ? 0.196 6.913 16.403 1.00 89.00 87 TYR A N 1
ATOM 715 C CA . TYR A 1 87 ? 0.751 6.613 15.080 1.00 89.00 87 TYR A CA 1
ATOM 716 C C . TYR A 1 87 ? 1.861 7.582 14.658 1.00 89.00 87 TYR A C 1
ATOM 718 O O . TYR A 1 87 ? 2.043 8.668 15.205 1.00 89.00 87 TYR A O 1
ATOM 726 N N . VAL A 1 88 ? 2.660 7.156 13.678 1.00 87.88 88 VAL A N 1
ATOM 727 C CA . VAL A 1 88 ? 3.682 8.005 13.056 1.00 87.88 88 VAL A CA 1
ATOM 728 C C . VAL A 1 88 ? 3.196 8.388 11.663 1.00 87.88 88 VAL A C 1
ATOM 730 O O . VAL A 1 88 ? 3.071 7.486 10.829 1.00 87.88 88 VAL A O 1
ATOM 733 N N . PRO A 1 89 ? 2.950 9.683 11.392 1.00 87.81 89 PRO A N 1
ATOM 734 C CA . PRO A 1 89 ? 2.465 10.123 10.095 1.00 87.81 89 PRO A CA 1
ATOM 735 C C . PRO A 1 89 ? 3.365 9.710 8.932 1.00 87.81 89 PRO A C 1
ATOM 737 O O . PRO A 1 89 ? 4.600 9.777 9.012 1.00 87.81 89 PRO A O 1
ATOM 740 N N . VAL A 1 90 ? 2.720 9.330 7.834 1.00 87.38 90 VAL A N 1
ATOM 741 C CA . VAL A 1 90 ? 3.347 9.072 6.540 1.00 87.38 90 VAL A CA 1
ATOM 742 C C . VAL A 1 90 ? 3.454 10.397 5.791 1.00 87.38 90 VAL A C 1
ATOM 744 O O . VAL A 1 90 ? 2.458 11.091 5.601 1.00 87.38 90 VAL A O 1
ATOM 747 N N . VAL A 1 91 ? 4.666 10.768 5.375 1.00 84.50 91 VAL A N 1
ATOM 748 C CA . VAL A 1 91 ? 4.941 12.055 4.720 1.00 84.50 91 VAL A CA 1
ATOM 749 C C . VAL A 1 91 ? 5.665 11.813 3.398 1.00 84.50 91 VAL A C 1
ATOM 751 O O . VAL A 1 91 ? 6.553 10.964 3.315 1.00 84.50 91 VAL A O 1
ATOM 754 N N . CYS A 1 92 ? 5.307 12.553 2.348 1.00 78.75 92 CYS A N 1
ATOM 755 C CA . CYS A 1 92 ? 6.037 12.518 1.080 1.00 78.75 92 CYS A CA 1
ATOM 756 C C . CYS A 1 92 ? 7.263 13.445 1.120 1.00 78.75 92 CYS A C 1
ATOM 758 O O . CYS A 1 92 ? 7.279 14.444 1.837 1.00 78.75 92 CYS A O 1
ATOM 760 N N . SER A 1 93 ? 8.313 13.108 0.365 1.00 69.25 93 SER A N 1
ATOM 761 C CA . SER A 1 93 ? 9.478 13.989 0.219 1.00 69.25 93 SER A CA 1
ATOM 762 C C . SER A 1 93 ? 9.060 15.322 -0.425 1.00 69.25 93 SER A C 1
ATOM 764 O O . SER A 1 93 ? 8.364 15.281 -1.439 1.00 69.25 93 SER A O 1
ATOM 766 N N . PRO A 1 94 ? 9.524 16.483 0.079 1.00 62.31 94 PRO A N 1
ATOM 767 C CA . PRO A 1 94 ? 9.227 17.792 -0.518 1.00 62.31 94 PRO A CA 1
ATOM 768 C C . PRO A 1 94 ? 9.855 17.983 -1.907 1.00 62.31 94 PRO A C 1
ATOM 770 O O . PRO A 1 94 ? 9.544 18.940 -2.600 1.00 62.31 94 PRO A O 1
ATOM 773 N N . GLU A 1 95 ? 10.747 17.077 -2.318 1.00 59.19 95 GLU A N 1
ATOM 774 C CA . GLU A 1 95 ? 11.358 17.042 -3.654 1.00 59.19 95 GLU A CA 1
ATOM 775 C C . GLU A 1 95 ? 10.366 16.624 -4.758 1.00 59.19 95 GLU A C 1
ATOM 777 O O . GLU A 1 95 ? 10.729 16.615 -5.930 1.00 59.19 95 GLU A O 1
ATOM 782 N N . ASN A 1 96 ? 9.142 16.232 -4.393 1.00 61.88 96 ASN A N 1
ATOM 783 C CA . ASN A 1 96 ? 8.101 15.817 -5.322 1.00 61.88 96 ASN A CA 1
ATOM 784 C C . ASN A 1 96 ? 7.041 16.923 -5.432 1.00 61.88 96 ASN A C 1
ATOM 786 O O . ASN A 1 96 ? 6.598 17.433 -4.406 1.00 61.88 96 ASN A O 1
ATOM 790 N N . ASN A 1 97 ? 6.543 17.213 -6.636 1.00 68.62 97 ASN A N 1
ATOM 791 C CA . ASN A 1 97 ? 5.405 18.129 -6.843 1.00 68.62 97 ASN A CA 1
ATOM 792 C C . ASN A 1 97 ? 4.062 17.542 -6.351 1.00 68.62 97 ASN A C 1
ATOM 794 O O . ASN A 1 97 ? 2.989 18.045 -6.679 1.00 68.62 97 ASN A O 1
ATOM 798 N N . ALA A 1 98 ? 4.111 16.456 -5.577 1.00 77.31 98 ALA A N 1
ATOM 799 C CA . ALA A 1 98 ? 2.947 15.725 -5.125 1.00 77.31 98 ALA A CA 1
ATOM 800 C C . ALA A 1 98 ? 2.336 16.365 -3.873 1.00 77.31 98 ALA A C 1
ATOM 802 O O . ALA A 1 98 ? 3.020 16.610 -2.876 1.00 77.31 98 ALA A O 1
ATOM 803 N N . ARG A 1 99 ? 1.023 16.581 -3.912 1.00 83.88 99 ARG A N 1
ATOM 804 C CA . ARG A 1 99 ? 0.230 17.159 -2.828 1.00 83.88 99 ARG A CA 1
ATOM 805 C C . ARG A 1 99 ? -0.486 16.040 -2.082 1.00 83.88 99 ARG A C 1
ATOM 807 O O . ARG A 1 99 ? -1.241 15.288 -2.686 1.00 83.88 99 ARG A O 1
ATOM 814 N N . TYR A 1 100 ? -0.303 15.951 -0.772 1.00 86.31 100 TYR A N 1
ATOM 815 C CA . TYR A 1 100 ? -0.986 14.963 0.065 1.00 86.31 100 TYR A CA 1
ATOM 816 C C . TYR A 1 100 ? -1.586 15.618 1.309 1.00 86.31 100 TYR A C 1
ATOM 818 O O . TYR A 1 100 ? -1.020 16.614 1.774 1.00 86.31 100 TYR A O 1
ATOM 826 N N . PRO A 1 101 ? -2.672 15.051 1.872 1.00 86.38 101 PRO A N 1
ATOM 827 C CA . PRO A 1 101 ? -3.202 15.494 3.151 1.00 86.38 101 PRO A CA 1
ATOM 828 C C . PRO A 1 101 ? -2.123 15.497 4.232 1.00 86.38 101 PRO A C 1
ATOM 830 O O . PRO A 1 101 ? -1.215 14.657 4.239 1.00 86.38 101 PRO A O 1
ATOM 833 N N . ALA A 1 102 ? -2.243 16.425 5.179 1.00 80.69 102 ALA A N 1
ATOM 834 C CA . ALA A 1 102 ? -1.454 16.360 6.397 1.00 80.69 102 ALA A CA 1
ATOM 835 C C . ALA A 1 102 ? -1.831 15.099 7.195 1.00 80.69 102 ALA A C 1
ATOM 837 O O . ALA A 1 102 ? -2.957 14.612 7.118 1.00 80.69 102 ALA A O 1
ATOM 838 N N . GLU A 1 103 ? -0.881 14.579 7.975 1.00 84.50 103 GLU A N 1
ATOM 839 C CA . GLU A 1 103 ? -1.171 13.546 8.979 1.00 84.50 103 GLU A CA 1
ATOM 840 C C . GLU A 1 103 ? -1.787 12.241 8.429 1.00 84.50 103 GLU A C 1
ATOM 842 O O . GLU A 1 103 ? -2.636 11.608 9.056 1.00 84.50 103 GLU A O 1
ATOM 847 N N . MET A 1 104 ? -1.334 11.794 7.253 1.00 91.25 104 MET A N 1
ATOM 848 C CA . MET A 1 104 ? -1.763 10.502 6.716 1.00 91.25 104 MET A CA 1
ATOM 849 C C . MET A 1 104 ? -1.277 9.332 7.576 1.00 91.25 104 MET A C 1
ATOM 851 O O . MET A 1 104 ? -0.142 9.312 8.065 1.00 91.25 104 MET A O 1
ATOM 855 N N . PHE A 1 105 ? -2.108 8.301 7.667 1.00 93.81 105 PHE A N 1
ATOM 856 C CA . PHE A 1 105 ? -1.794 7.033 8.311 1.00 93.81 105 PHE A CA 1
ATOM 857 C C . PHE A 1 105 ? -2.225 5.850 7.439 1.00 93.81 105 PHE A C 1
ATOM 859 O O . PHE A 1 105 ? -3.008 5.996 6.500 1.00 93.81 105 PHE A O 1
ATOM 866 N N . LEU A 1 106 ? -1.701 4.662 7.744 1.00 94.75 106 LEU A N 1
ATOM 867 C CA . LEU A 1 106 ? -2.034 3.441 7.011 1.00 94.75 106 LEU A CA 1
ATOM 868 C C . LEU A 1 106 ? -3.175 2.675 7.681 1.00 94.75 106 LEU A C 1
ATOM 870 O O . LEU A 1 106 ? -3.160 2.449 8.894 1.00 94.75 106 LEU A O 1
ATOM 874 N N . SER A 1 107 ? -4.117 2.184 6.877 1.00 95.12 107 SER A N 1
ATOM 875 C CA . SER A 1 107 ? -5.241 1.384 7.369 1.00 95.12 107 SER A CA 1
ATOM 876 C C . SER A 1 107 ? -4.799 0.084 8.050 1.00 95.12 107 SER A C 1
ATOM 878 O O . SER A 1 107 ? -5.376 -0.287 9.069 1.00 95.12 107 SER A O 1
ATOM 880 N N . ILE A 1 108 ? -3.761 -0.596 7.544 1.00 93.94 108 ILE A N 1
ATOM 881 C CA . ILE A 1 108 ? -3.209 -1.811 8.165 1.00 93.94 108 ILE A CA 1
ATOM 882 C C . ILE A 1 108 ? -2.725 -1.556 9.595 1.00 93.94 108 ILE A C 1
ATOM 884 O O . ILE A 1 108 ? -2.976 -2.366 10.487 1.00 93.94 108 ILE A O 1
ATOM 888 N N . GLU A 1 109 ? -2.071 -0.420 9.834 1.00 94.00 109 GLU A N 1
ATOM 889 C CA . GLU A 1 109 ? -1.565 -0.054 11.159 1.00 94.00 109 GLU A CA 1
ATOM 890 C C . GLU A 1 109 ? -2.707 0.301 12.093 1.00 94.00 109 GLU A C 1
ATOM 892 O O . GLU A 1 109 ? -2.736 -0.177 13.226 1.00 94.00 109 GLU A O 1
ATOM 897 N N . PHE A 1 110 ? -3.673 1.072 11.592 1.00 95.50 110 PHE A N 1
ATOM 898 C CA . PHE A 1 110 ? -4.853 1.440 12.355 1.00 95.50 110 PHE A CA 1
ATOM 899 C C . PHE A 1 110 ? -5.664 0.206 12.763 1.00 95.50 110 PHE A C 1
ATOM 901 O O . PHE A 1 110 ? -5.979 0.040 13.936 1.00 95.50 110 PHE A O 1
ATOM 908 N N . VAL A 1 111 ? -5.923 -0.722 11.838 1.00 95.12 111 VAL A N 1
ATOM 909 C CA . VAL A 1 111 ? -6.643 -1.970 12.136 1.00 95.12 111 VAL A CA 1
ATOM 910 C C . VAL A 1 111 ? -5.877 -2.837 13.132 1.00 95.12 111 VAL A C 1
ATOM 912 O O . VAL A 1 111 ? -6.473 -3.332 14.087 1.00 95.12 111 VAL A O 1
ATOM 915 N N . ASN A 1 112 ? -4.565 -3.009 12.951 1.00 92.50 112 ASN A N 1
ATOM 916 C CA . ASN A 1 112 ? -3.753 -3.778 13.897 1.00 92.50 112 ASN A CA 1
ATOM 917 C C . ASN A 1 112 ? -3.763 -3.132 15.295 1.00 92.50 112 ASN A C 1
ATOM 919 O O . ASN A 1 112 ? -3.830 -3.837 16.304 1.00 92.50 112 ASN A O 1
ATOM 923 N N . TRP A 1 113 ? -3.738 -1.799 15.365 1.00 94.38 113 TRP A N 1
ATOM 924 C CA . TRP A 1 113 ? -3.826 -1.060 16.619 1.00 94.38 113 TRP A CA 1
ATOM 925 C C . TRP A 1 113 ? -5.199 -1.210 17.284 1.00 94.38 113 TRP A C 1
ATOM 927 O O . TRP A 1 113 ? -5.241 -1.529 18.472 1.00 94.38 113 TRP A O 1
ATOM 937 N N . LEU A 1 114 ? -6.295 -1.077 16.526 1.00 94.12 114 LEU A N 1
ATOM 938 C CA . LEU A 1 114 ? -7.668 -1.250 17.016 1.00 94.12 114 LEU A CA 1
ATOM 939 C C . LEU A 1 114 ? -7.870 -2.628 17.645 1.00 94.12 114 LEU A C 1
ATOM 941 O O . LEU A 1 114 ? -8.356 -2.716 18.768 1.00 94.12 114 LEU A O 1
ATOM 945 N N . VAL A 1 115 ? -7.427 -3.689 16.962 1.00 92.94 115 VAL A N 1
ATOM 946 C CA . VAL A 1 115 ? -7.549 -5.071 17.456 1.00 92.94 115 VAL A CA 1
ATOM 947 C C . VAL A 1 115 ? -6.790 -5.294 18.766 1.00 92.94 115 VAL A C 1
ATOM 949 O O . VAL A 1 115 ? -7.164 -6.150 19.562 1.00 92.94 115 VAL A O 1
ATOM 952 N N . THR A 1 116 ? -5.731 -4.520 19.004 1.00 90.56 116 THR A N 1
ATOM 953 C CA . THR A 1 116 ? -4.880 -4.672 20.190 1.00 90.56 116 THR A CA 1
ATOM 954 C C . THR A 1 116 ? -5.348 -3.811 21.371 1.00 90.56 116 THR A C 1
ATOM 956 O O . THR A 1 116 ? -5.145 -4.206 22.516 1.00 90.56 116 THR A O 1
ATOM 959 N N . HIS A 1 117 ? -5.960 -2.647 21.119 1.00 89.56 117 HIS A N 1
ATOM 960 C CA . HIS A 1 117 ? -6.238 -1.636 22.156 1.00 89.56 117 HIS A CA 1
ATOM 961 C C . HIS A 1 117 ? -7.730 -1.366 22.408 1.00 89.56 117 HIS A C 1
ATOM 963 O O . HIS A 1 117 ? -8.064 -0.802 23.449 1.00 89.56 117 HIS A O 1
ATOM 969 N N . VAL A 1 118 ? -8.633 -1.757 21.501 1.00 90.12 118 VAL A N 1
ATOM 970 C CA . VAL A 1 118 ? -10.084 -1.547 21.646 1.00 90.12 118 VAL A CA 1
ATOM 971 C C . VAL A 1 118 ? -10.765 -2.875 21.967 1.00 90.12 118 VAL A C 1
ATOM 973 O O . VAL A 1 118 ? -10.778 -3.790 21.146 1.00 90.12 118 VAL A O 1
ATOM 976 N N . HIS A 1 119 ? -11.362 -2.982 23.157 1.00 85.25 119 HIS A N 1
ATOM 977 C CA . HIS A 1 119 ? -11.898 -4.254 23.668 1.00 85.25 119 HIS A CA 1
ATOM 978 C C . HIS A 1 119 ? -13.042 -4.827 22.820 1.00 85.25 119 HIS A C 1
ATOM 980 O O . HIS A 1 119 ? -13.171 -6.042 22.697 1.00 85.25 119 HIS A O 1
ATOM 986 N N . ASP A 1 120 ? -13.835 -3.960 22.190 1.00 85.62 120 ASP A N 1
ATOM 987 C CA . ASP A 1 120 ? -14.975 -4.362 21.359 1.00 85.62 120 ASP A CA 1
ATOM 988 C C . ASP A 1 120 ? -14.576 -4.880 19.965 1.00 85.62 120 ASP A C 1
ATOM 990 O O . ASP A 1 120 ? -15.427 -5.376 19.224 1.00 85.62 120 ASP A O 1
ATOM 994 N N . LEU A 1 121 ? -13.303 -4.748 19.570 1.00 89.06 121 LEU A N 1
ATOM 995 C CA . LEU A 1 121 ? -12.834 -4.978 18.199 1.00 89.06 121 LEU A CA 1
ATOM 996 C C . LEU A 1 121 ? -11.781 -6.091 18.118 1.00 89.06 121 LEU A C 1
ATOM 998 O O . LEU A 1 121 ? -10.755 -5.941 17.469 1.00 89.06 121 LEU A O 1
ATOM 1002 N N . ALA A 1 122 ? -12.054 -7.256 18.706 1.00 87.06 122 ALA A N 1
ATOM 1003 C CA . ALA A 1 122 ? -11.104 -8.379 18.761 1.00 87.06 122 ALA A CA 1
ATOM 1004 C C . ALA A 1 122 ? -10.784 -9.054 17.403 1.00 87.06 122 ALA A C 1
ATOM 1006 O O . ALA A 1 122 ? -9.919 -9.926 17.329 1.00 87.06 122 ALA A O 1
ATOM 1007 N N . SER A 1 123 ? -11.480 -8.695 16.319 1.00 92.38 123 SER A N 1
ATOM 1008 C CA . SER A 1 123 ? -11.294 -9.288 14.989 1.00 92.38 123 SER A CA 1
ATOM 1009 C C . SER A 1 123 ? -10.956 -8.233 13.945 1.00 92.38 123 SER A C 1
ATOM 1011 O O . SER A 1 123 ? -11.556 -7.158 13.913 1.00 92.38 123 SER A O 1
ATOM 1013 N N . ARG A 1 124 ? -10.071 -8.595 13.004 1.00 91.12 124 ARG A N 1
ATOM 1014 C CA . ARG A 1 124 ? -9.742 -7.780 11.823 1.00 91.12 124 ARG A CA 1
ATOM 1015 C C . ARG A 1 124 ? -11.003 -7.342 11.072 1.00 91.12 124 ARG A C 1
ATOM 1017 O O . ARG A 1 124 ? -11.081 -6.196 10.647 1.00 91.12 124 ARG A O 1
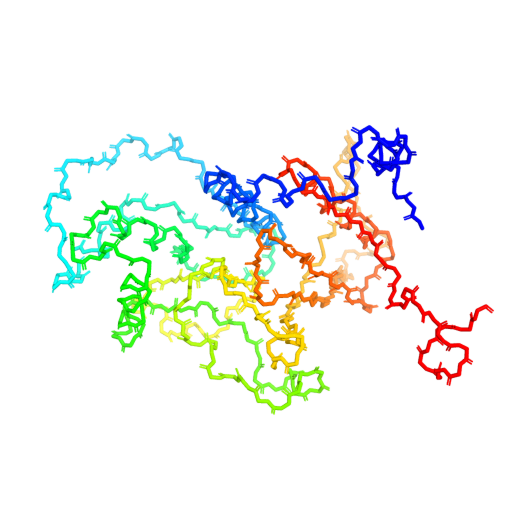ATOM 1024 N N . LYS A 1 125 ? -11.994 -8.231 10.933 1.00 91.69 125 LYS A N 1
ATOM 1025 C CA . LYS A 1 125 ? -13.257 -7.922 10.246 1.00 91.69 125 LYS A CA 1
ATOM 1026 C C . LYS A 1 125 ? -14.039 -6.825 10.976 1.00 91.69 125 LYS A C 1
ATOM 1028 O O . LYS A 1 125 ? -14.425 -5.849 10.346 1.00 91.69 125 LYS A O 1
ATOM 1033 N N . ALA A 1 126 ? -14.184 -6.945 12.296 1.00 93.44 126 ALA A N 1
ATOM 1034 C CA . ALA A 1 126 ? -14.877 -5.951 13.116 1.00 93.44 126 ALA A CA 1
ATOM 1035 C C . ALA A 1 126 ? -14.170 -4.584 13.082 1.00 93.44 126 ALA A C 1
ATOM 1037 O O . ALA A 1 126 ? -14.819 -3.551 12.958 1.00 93.44 126 ALA A O 1
ATOM 1038 N N . ALA A 1 127 ? -12.834 -4.566 13.128 1.00 94.81 127 ALA A N 1
ATOM 1039 C CA . ALA A 1 127 ? -12.055 -3.333 13.024 1.00 94.81 127 ALA A CA 1
ATOM 1040 C C . ALA A 1 127 ? -12.183 -2.655 11.645 1.00 94.81 127 ALA A C 1
ATOM 1042 O O . ALA A 1 127 ? -12.233 -1.430 11.562 1.00 94.81 127 ALA A O 1
ATOM 1043 N N . VAL A 1 128 ? -12.275 -3.432 10.559 1.00 94.19 128 VAL A N 1
ATOM 1044 C CA . VAL A 1 128 ? -12.541 -2.901 9.211 1.00 94.19 128 VAL A CA 1
ATOM 1045 C C . VAL A 1 128 ? -13.965 -2.351 9.097 1.00 94.19 128 VAL A C 1
ATOM 1047 O O . VAL A 1 128 ? -14.157 -1.289 8.509 1.00 94.19 128 VAL A O 1
ATOM 1050 N N . GLU A 1 129 ? -14.962 -3.031 9.663 1.00 93.69 129 GLU A N 1
ATOM 1051 C CA . GLU A 1 129 ? -16.346 -2.538 9.718 1.00 93.69 129 GLU A CA 1
ATOM 1052 C C . GLU A 1 129 ? -16.434 -1.216 10.492 1.00 93.69 129 GLU A C 1
ATOM 1054 O O . GLU A 1 129 ? -17.026 -0.260 9.996 1.00 93.69 129 GLU A O 1
ATOM 1059 N N . PHE A 1 130 ? -15.750 -1.116 11.635 1.00 95.00 130 PHE A N 1
ATOM 1060 C CA . PHE A 1 130 ? -15.628 0.133 12.387 1.00 95.00 130 PHE A CA 1
ATOM 1061 C C . PHE A 1 130 ? -14.923 1.234 11.579 1.00 95.00 130 PHE A C 1
ATOM 1063 O O . PHE A 1 130 ? -15.388 2.367 11.535 1.00 95.00 130 PHE A O 1
ATOM 1070 N N . GLY A 1 131 ? -13.845 0.917 10.857 1.00 94.62 131 GLY A N 1
ATOM 1071 C CA . GLY A 1 131 ? -13.210 1.872 9.942 1.00 94.62 131 GLY A CA 1
ATOM 1072 C C . GLY A 1 131 ? -14.164 2.385 8.853 1.00 94.62 131 GLY A C 1
ATOM 1073 O O . GLY A 1 131 ? -14.159 3.572 8.537 1.00 94.62 131 GLY A O 1
ATOM 1074 N N . ASN A 1 132 ? -15.036 1.523 8.322 1.00 94.00 132 ASN A N 1
ATOM 1075 C CA . ASN A 1 132 ? -16.075 1.925 7.367 1.00 94.00 132 ASN A CA 1
ATOM 1076 C C . ASN A 1 132 ? -17.164 2.800 8.007 1.00 94.00 132 ASN A C 1
ATOM 1078 O O . ASN A 1 132 ? -17.688 3.698 7.347 1.00 94.00 132 ASN A O 1
ATOM 1082 N N . GLU A 1 133 ? -17.499 2.570 9.276 1.00 93.62 133 GLU A N 1
ATOM 1083 C CA . GLU A 1 133 ? -18.377 3.449 10.053 1.00 93.62 133 GLU A CA 1
ATOM 1084 C C . GLU A 1 133 ? -17.754 4.843 10.219 1.00 93.62 133 GLU A C 1
ATOM 1086 O O . GLU A 1 133 ? -18.414 5.841 9.945 1.00 93.62 133 GLU A O 1
ATOM 1091 N N . LEU A 1 134 ? -16.459 4.929 10.543 1.00 93.19 134 LEU A N 1
ATOM 1092 C CA . LEU A 1 134 ? -15.740 6.206 10.648 1.00 93.19 134 LEU A CA 1
ATOM 1093 C C . LEU A 1 134 ? -15.700 6.985 9.327 1.00 93.19 134 LEU A C 1
ATOM 1095 O O . LEU A 1 134 ? -15.798 8.212 9.343 1.00 93.19 134 LEU A O 1
ATOM 1099 N N . VAL A 1 135 ? -15.580 6.285 8.194 1.00 92.00 135 VAL A N 1
ATOM 1100 C CA . VAL A 1 135 ? -15.683 6.897 6.858 1.00 92.00 135 VAL A CA 1
ATOM 1101 C C . VAL A 1 135 ? -17.102 7.403 6.593 1.00 92.00 135 VAL A C 1
ATOM 1103 O O . VAL A 1 135 ? -17.272 8.507 6.086 1.00 92.00 135 VAL A O 1
ATOM 1106 N N . ARG A 1 136 ? -18.139 6.638 6.965 1.00 90.94 136 ARG A N 1
ATOM 1107 C CA . ARG A 1 136 ? -19.545 7.068 6.833 1.00 90.94 136 ARG A CA 1
ATOM 1108 C C . ARG A 1 136 ? -19.883 8.281 7.696 1.00 90.94 136 ARG A C 1
ATOM 1110 O O . ARG A 1 136 ? -20.678 9.112 7.272 1.00 90.94 136 ARG A O 1
ATOM 1117 N N . LEU A 1 137 ? -19.287 8.368 8.882 1.00 91.62 137 LEU A N 1
ATOM 1118 C CA . LEU A 1 137 ? -19.411 9.501 9.800 1.00 91.62 137 LEU A CA 1
ATOM 1119 C C . LEU A 1 137 ? -18.519 10.693 9.412 1.00 91.62 137 LEU A C 1
ATOM 1121 O O . LEU A 1 137 ? -18.461 11.664 10.161 1.00 91.62 137 LEU A O 1
ATOM 1125 N N . ASP A 1 138 ? -17.802 10.605 8.287 1.00 90.50 138 ASP A N 1
ATOM 1126 C CA . ASP A 1 138 ? -16.874 11.623 7.783 1.00 90.50 138 ASP A CA 1
ATOM 1127 C C . ASP A 1 138 ? -15.818 12.052 8.817 1.00 90.50 138 ASP A C 1
ATOM 1129 O O . ASP A 1 138 ? -15.398 13.201 8.871 1.00 90.50 138 ASP A O 1
ATOM 1133 N N . ARG A 1 139 ? -15.383 11.120 9.677 1.00 91.38 139 ARG A N 1
ATOM 1134 C CA . ARG A 1 139 ? -14.314 11.362 10.664 1.00 91.38 139 ARG A CA 1
ATOM 1135 C C . ARG A 1 139 ? -12.931 11.123 10.072 1.00 91.38 139 ARG A C 1
ATOM 1137 O O . ARG A 1 139 ? -11.957 11.764 10.467 1.00 91.38 139 ARG A O 1
ATOM 1144 N N . ILE A 1 140 ? -12.854 10.185 9.133 1.00 92.69 140 ILE A N 1
ATOM 1145 C CA . ILE A 1 140 ? -11.662 9.872 8.349 1.00 92.69 140 ILE A CA 1
ATOM 1146 C C . ILE A 1 140 ? -12.059 9.726 6.883 1.00 92.69 140 ILE A C 1
ATOM 1148 O O . ILE A 1 140 ? -13.171 9.305 6.569 1.00 92.69 140 ILE A O 1
ATOM 1152 N N . ARG A 1 141 ? -11.129 10.010 5.978 1.00 89.94 141 ARG A N 1
ATOM 1153 C CA . ARG A 1 141 ? -11.285 9.776 4.542 1.00 89.94 141 ARG A CA 1
ATOM 1154 C C . ARG A 1 141 ? -10.141 8.928 4.022 1.00 89.94 141 ARG A C 1
ATOM 1156 O O . ARG A 1 141 ? -9.032 8.928 4.555 1.00 89.94 141 ARG A O 1
ATOM 1163 N N . ILE A 1 142 ? -10.435 8.184 2.967 1.00 89.69 142 ILE A N 1
ATOM 1164 C CA . ILE A 1 142 ? -9.449 7.397 2.233 1.00 89.69 142 ILE A CA 1
ATOM 1165 C C . ILE A 1 142 ? -8.915 8.274 1.116 1.00 89.69 142 ILE A C 1
ATOM 1167 O O . ILE A 1 142 ? -9.709 8.872 0.383 1.00 89.69 142 ILE A O 1
ATOM 1171 N N . LEU A 1 143 ? -7.591 8.325 0.974 1.00 87.38 143 LEU A N 1
ATOM 1172 C CA . LEU A 1 143 ? -6.947 9.017 -0.131 1.00 87.38 143 LEU A CA 1
ATOM 1173 C C . LEU A 1 143 ? -7.460 8.420 -1.442 1.00 87.38 143 LEU A C 1
ATOM 1175 O O . LEU A 1 143 ? -7.187 7.262 -1.771 1.00 87.38 143 LEU A O 1
ATOM 1179 N N . GLN A 1 144 ? -8.232 9.210 -2.178 1.00 77.56 144 GLN A N 1
ATOM 1180 C CA . GLN A 1 144 ? -8.787 8.773 -3.446 1.00 77.56 144 GLN A CA 1
ATOM 1181 C C . GLN A 1 144 ? -7.677 8.750 -4.495 1.00 77.56 144 GLN A C 1
ATOM 1183 O O . GLN A 1 144 ? -6.920 9.705 -4.650 1.00 77.56 144 GLN A O 1
ATOM 1188 N N . SER A 1 145 ? -7.587 7.652 -5.239 1.00 60.66 145 SER A N 1
ATOM 1189 C CA . SER A 1 145 ? -6.841 7.625 -6.490 1.00 60.66 145 SER A CA 1
ATOM 1190 C C . SER A 1 145 ? -7.688 8.332 -7.553 1.00 60.66 145 SER A C 1
ATOM 1192 O O . SER A 1 145 ? -8.630 7.734 -8.063 1.00 60.66 145 SER A O 1
ATOM 1194 N N . GLY A 1 146 ? -7.423 9.609 -7.831 1.00 49.84 146 GLY A N 1
ATOM 1195 C CA . GLY A 1 146 ? -8.194 10.380 -8.810 1.00 49.84 146 GLY A CA 1
ATOM 1196 C C . GLY A 1 146 ? -8.007 9.869 -10.239 1.00 49.84 146 GLY A C 1
ATOM 1197 O O . GLY A 1 146 ? -6.897 9.910 -10.750 1.00 49.84 146 GLY A O 1
ATOM 1198 N N . ASP A 1 147 ? -9.043 9.303 -10.855 1.00 51.44 147 ASP A N 1
ATOM 1199 C CA . ASP A 1 147 ? -9.703 9.910 -12.022 1.00 51.44 147 ASP A CA 1
ATOM 1200 C C . ASP A 1 147 ? -10.875 9.050 -12.494 1.00 51.44 147 ASP A C 1
ATOM 1202 O O . ASP A 1 147 ? -10.730 7.875 -12.820 1.00 51.44 147 ASP A O 1
ATOM 1206 N N . ARG A 1 148 ? -12.048 9.685 -12.552 1.00 48.41 148 ARG A N 1
ATOM 1207 C CA . ARG A 1 148 ? -13.321 9.100 -12.988 1.00 48.41 148 ARG A CA 1
ATOM 1208 C C . ARG A 1 148 ? -13.467 9.024 -14.516 1.00 48.41 148 ARG A C 1
ATOM 1210 O O . ARG A 1 148 ? -14.488 8.529 -14.965 1.00 48.41 148 ARG A O 1
ATOM 1217 N N . GLU A 1 149 ? -12.499 9.509 -15.302 1.00 43.75 149 GLU A N 1
ATOM 1218 C CA . GLU A 1 149 ? -12.661 9.650 -16.765 1.00 43.75 149 GLU A CA 1
ATOM 1219 C C . GLU A 1 149 ? -11.639 8.872 -17.617 1.00 43.75 149 GLU A C 1
ATOM 1221 O O . GLU A 1 149 ? -12.002 8.380 -18.679 1.00 43.75 149 GLU A O 1
ATOM 1226 N N . ASN A 1 150 ? -10.392 8.672 -17.169 1.00 43.75 150 ASN A N 1
ATOM 1227 C CA . ASN A 1 150 ? -9.359 8.005 -17.992 1.00 43.75 150 ASN A CA 1
ATOM 1228 C C . ASN A 1 150 ? -9.137 6.515 -17.676 1.00 43.75 150 ASN A C 1
ATOM 1230 O O . ASN A 1 150 ? -8.445 5.817 -18.421 1.00 43.75 150 ASN A O 1
ATOM 1234 N N . ASP A 1 151 ? -9.719 5.997 -16.590 1.00 46.91 151 ASP A N 1
ATOM 1235 C CA . ASP A 1 151 ? -9.671 4.562 -16.275 1.00 46.91 151 ASP A CA 1
ATOM 1236 C C . ASP A 1 151 ? -10.672 3.744 -17.131 1.00 46.91 151 ASP A C 1
ATOM 1238 O O . ASP A 1 151 ? -10.601 2.517 -17.141 1.00 46.91 151 ASP A O 1
ATOM 1242 N N . GLU A 1 152 ? -11.551 4.391 -17.913 1.00 42.91 152 GLU A N 1
ATOM 1243 C CA . GLU A 1 152 ? -12.584 3.720 -18.725 1.00 42.91 152 GLU A CA 1
ATOM 1244 C C . GLU A 1 152 ? -12.057 2.995 -19.976 1.00 42.91 152 GLU A C 1
ATOM 1246 O O . GLU A 1 152 ? -12.751 2.130 -20.513 1.00 42.91 152 GLU A O 1
ATOM 1251 N N . VAL A 1 153 ? -10.847 3.317 -20.451 1.00 47.03 153 VAL A N 1
ATOM 1252 C CA . VAL A 1 153 ? -10.333 2.774 -21.727 1.00 47.03 153 VAL A CA 1
ATOM 1253 C C . VAL A 1 153 ? -9.592 1.440 -21.549 1.00 47.03 153 VAL A C 1
ATOM 1255 O O . VAL A 1 153 ? -9.638 0.601 -22.443 1.00 47.03 153 VAL A O 1
ATOM 1258 N N . ASP A 1 154 ? -8.989 1.205 -20.375 1.00 45.53 154 ASP A N 1
ATOM 1259 C CA . ASP A 1 154 ? -8.167 0.012 -20.082 1.00 45.53 154 ASP A CA 1
ATOM 1260 C C . ASP A 1 154 ? -8.713 -0.859 -18.928 1.00 45.53 154 ASP A C 1
ATOM 1262 O O . ASP A 1 154 ? -8.216 -1.963 -18.702 1.00 45.53 154 ASP A O 1
ATOM 1266 N N . SER A 1 155 ? -9.724 -0.404 -18.177 1.00 44.19 155 SER A N 1
ATOM 1267 C CA . SER A 1 155 ? -10.338 -1.180 -17.092 1.00 44.19 155 SER A CA 1
ATOM 1268 C C . SER A 1 155 ? -11.731 -1.623 -17.516 1.00 44.19 155 SER A C 1
ATOM 1270 O O . SER A 1 155 ? -12.609 -0.793 -17.744 1.00 44.19 155 SER A O 1
ATOM 1272 N N . CYS A 1 156 ? -11.957 -2.938 -17.596 1.00 39.03 156 CYS A N 1
ATOM 1273 C CA . CYS A 1 156 ? -13.277 -3.519 -17.825 1.00 39.03 156 CYS A CA 1
ATOM 1274 C C . CYS A 1 156 ? -14.347 -2.781 -16.999 1.00 39.03 156 CYS A C 1
ATOM 1276 O O . CYS A 1 156 ? -14.215 -2.620 -15.783 1.00 39.03 156 CYS A O 1
ATOM 1278 N N . LYS A 1 157 ? -15.380 -2.304 -17.702 1.00 38.75 157 LYS A N 1
ATOM 1279 C CA . LYS A 1 157 ? -16.524 -1.533 -17.202 1.00 38.75 157 LYS A CA 1
ATOM 1280 C C . LYS A 1 157 ? -17.204 -2.228 -16.019 1.00 38.75 157 LYS A C 1
ATOM 1282 O O . LYS A 1 157 ? -18.090 -3.042 -16.242 1.00 38.75 157 LYS A O 1
ATOM 1287 N N . SER A 1 158 ? -16.795 -1.920 -14.790 1.00 40.88 158 SER A N 1
ATOM 1288 C CA . SER A 1 158 ? -17.542 -2.081 -13.526 1.00 40.88 158 SER A CA 1
ATOM 1289 C C . SER A 1 158 ? -16.535 -2.137 -12.373 1.00 40.88 158 SER A C 1
ATOM 1291 O O . SER A 1 158 ? -15.725 -3.058 -12.339 1.00 40.88 158 SER A O 1
ATOM 1293 N N . SER A 1 159 ? -16.545 -1.162 -11.448 1.00 42.28 159 SER A N 1
ATOM 1294 C CA . SER A 1 159 ? -16.132 -1.304 -10.021 1.00 42.28 159 SER A CA 1
ATOM 1295 C C . SER A 1 159 ? -15.616 -0.022 -9.335 1.00 42.28 159 SER A C 1
ATOM 1297 O O . SER A 1 159 ? -14.881 -0.109 -8.350 1.00 42.28 159 SER A O 1
ATOM 1299 N N . ASP A 1 160 ? -16.041 1.178 -9.743 1.00 45.53 160 ASP A N 1
ATOM 1300 C CA . ASP A 1 160 ? -15.667 2.421 -9.033 1.00 45.53 160 ASP A CA 1
ATOM 1301 C C . ASP A 1 160 ? -16.379 2.604 -7.663 1.00 45.53 160 ASP A C 1
ATOM 1303 O O . ASP A 1 160 ? -16.275 3.626 -6.993 1.00 45.53 160 ASP A O 1
ATOM 1307 N N . CYS A 1 161 ? -17.111 1.588 -7.190 1.00 41.97 161 CYS A N 1
ATOM 1308 C CA . CYS A 1 161 ? -17.787 1.592 -5.890 1.00 41.97 161 CYS A CA 1
ATOM 1309 C C . CYS A 1 161 ? -16.864 1.265 -4.700 1.00 41.97 161 CYS A C 1
ATOM 1311 O O . CYS A 1 161 ? -17.192 1.614 -3.568 1.00 41.97 161 CYS A O 1
ATOM 1313 N N . ARG A 1 162 ? -15.700 0.633 -4.924 1.00 53.25 162 ARG A N 1
ATOM 1314 C CA . ARG A 1 162 ? -14.790 0.202 -3.839 1.00 53.25 162 ARG A CA 1
ATOM 1315 C C . ARG A 1 162 ? -13.754 1.246 -3.421 1.00 53.25 162 ARG A C 1
ATOM 1317 O O . ARG A 1 162 ? -13.142 1.093 -2.366 1.00 53.25 162 ARG A O 1
ATOM 1324 N N . SER A 1 163 ? -13.536 2.301 -4.207 1.00 59.69 163 SER A N 1
ATOM 1325 C CA . SER A 1 163 ? -12.556 3.369 -3.920 1.00 59.69 163 SER A CA 1
ATOM 1326 C C . SER A 1 163 ? -12.837 4.115 -2.605 1.00 59.69 163 SER A C 1
ATOM 1328 O O . SER A 1 163 ? -11.926 4.683 -2.002 1.00 59.69 163 SER A O 1
ATOM 1330 N N . ARG A 1 164 ? -14.077 4.039 -2.107 1.00 69.44 164 ARG A N 1
ATOM 1331 C CA . ARG A 1 164 ? -14.545 4.714 -0.887 1.00 69.44 164 ARG A CA 1
ATOM 1332 C C . ARG A 1 164 ? -14.662 3.811 0.340 1.00 69.44 164 ARG A C 1
ATOM 1334 O O . ARG A 1 164 ? -14.973 4.305 1.417 1.00 69.44 164 ARG A O 1
ATOM 1341 N N . GLU A 1 165 ? -14.426 2.509 0.198 1.00 83.12 165 GLU A N 1
ATOM 1342 C CA . GLU A 1 165 ? -14.532 1.562 1.310 1.00 83.12 165 GLU A CA 1
ATOM 1343 C C . GLU A 1 165 ? -13.196 1.401 2.032 1.00 83.12 165 GLU A C 1
ATOM 1345 O O . GLU A 1 165 ? -12.147 1.175 1.413 1.00 83.12 165 GLU A O 1
ATOM 1350 N N . PHE A 1 166 ? -13.254 1.481 3.362 1.00 89.94 166 PHE A N 1
ATOM 1351 C CA . PHE A 1 166 ? -12.116 1.255 4.236 1.00 89.94 166 PHE A CA 1
ATOM 1352 C C . PHE A 1 166 ? -11.728 -0.221 4.177 1.00 89.94 166 PHE A C 1
ATOM 1354 O O . PHE A 1 166 ? -12.559 -1.111 4.372 1.00 89.94 166 PHE A O 1
ATOM 1361 N N . ARG A 1 167 ? -10.450 -0.479 3.892 1.00 90.25 167 ARG A N 1
ATOM 1362 C CA . ARG A 1 167 ? -9.913 -1.814 3.615 1.00 90.25 167 ARG A CA 1
ATOM 1363 C C . ARG A 1 167 ? -8.619 -2.046 4.368 1.00 90.25 167 ARG A C 1
ATOM 1365 O O . ARG A 1 167 ? -7.842 -1.119 4.582 1.00 90.25 167 ARG A O 1
ATOM 1372 N N . TYR A 1 168 ? -8.372 -3.298 4.734 1.00 92.38 168 TYR A N 1
ATOM 1373 C CA . TYR A 1 168 ? -7.127 -3.704 5.374 1.00 92.38 168 TYR A CA 1
ATOM 1374 C C . TYR A 1 168 ? -6.002 -3.791 4.339 1.00 92.38 168 TYR A C 1
ATOM 1376 O O . TYR A 1 168 ? -6.094 -4.593 3.414 1.00 92.38 168 TYR A O 1
ATOM 1384 N N . GLY A 1 169 ? -4.947 -2.988 4.481 1.00 92.56 169 GLY A N 1
ATOM 1385 C CA . GLY A 1 169 ? -3.775 -3.066 3.610 1.00 92.56 169 GLY A CA 1
ATOM 1386 C C . GLY A 1 169 ? -2.947 -1.786 3.593 1.00 92.56 169 GLY A C 1
ATOM 1387 O O . GLY A 1 169 ? -2.989 -0.985 4.528 1.00 92.56 169 GLY A O 1
ATOM 1388 N N . PHE A 1 170 ? -2.202 -1.579 2.510 1.00 93.81 170 PHE A N 1
ATOM 1389 C CA . PHE A 1 170 ? -1.556 -0.301 2.238 1.00 93.81 170 PHE A CA 1
ATOM 1390 C C . PHE A 1 170 ? -2.587 0.656 1.635 1.00 93.81 170 PHE A C 1
ATOM 1392 O O . PHE A 1 170 ? -2.630 0.873 0.426 1.00 93.81 170 PHE A O 1
ATOM 1399 N N . VAL A 1 171 ? -3.467 1.177 2.484 1.00 92.44 171 VAL A N 1
ATOM 1400 C CA . VAL A 1 171 ? -4.465 2.186 2.120 1.00 92.44 171 VAL A CA 1
ATOM 1401 C C . VAL A 1 171 ? -4.196 3.416 2.968 1.00 92.44 171 VAL A C 1
ATOM 1403 O O . VAL A 1 171 ? -4.064 3.312 4.189 1.00 92.44 171 VAL A O 1
ATOM 1406 N N . LEU A 1 172 ? -4.068 4.563 2.310 1.00 92.62 172 LEU A N 1
ATOM 1407 C CA . LEU A 1 172 ? -3.780 5.832 2.960 1.00 92.62 172 LEU A CA 1
ATOM 1408 C C . LEU A 1 172 ? -5.087 6.449 3.432 1.00 92.62 172 LEU A C 1
ATOM 1410 O O . LEU A 1 172 ? -6.028 6.634 2.658 1.00 92.62 172 LEU A O 1
ATOM 1414 N N . CYS A 1 173 ? -5.129 6.778 4.713 1.00 93.06 173 CYS A N 1
ATOM 1415 C CA . CYS A 1 173 ? -6.245 7.456 5.340 1.00 93.06 173 CYS A CA 1
ATOM 1416 C C . CYS A 1 173 ? -5.758 8.756 5.971 1.00 93.06 173 CYS A C 1
ATOM 1418 O O . CYS A 1 173 ? -4.602 8.868 6.374 1.00 93.06 173 CYS A O 1
ATOM 1420 N N . TYR A 1 174 ? -6.649 9.731 6.058 1.00 91.75 174 TYR A N 1
ATOM 1421 C CA . TYR A 1 174 ? -6.398 11.005 6.714 1.00 91.75 174 TYR A CA 1
ATOM 1422 C C . TYR A 1 174 ? -7.634 11.421 7.505 1.00 91.75 174 TYR A C 1
ATOM 1424 O O . TYR A 1 174 ? -8.746 10.953 7.239 1.00 91.75 174 TYR A O 1
ATOM 1432 N N . PHE A 1 175 ? -7.435 12.263 8.511 1.00 91.00 175 PHE A N 1
ATOM 1433 C CA . PHE A 1 175 ? -8.537 12.797 9.298 1.00 91.00 175 PHE A CA 1
ATOM 1434 C C . PHE A 1 175 ? -9.230 13.928 8.553 1.00 91.00 175 PHE A C 1
ATOM 1436 O O . PHE A 1 175 ? -8.590 14.687 7.827 1.00 91.00 175 PHE A O 1
ATOM 1443 N N . VAL A 1 176 ? -10.539 14.032 8.746 1.00 87.94 176 VAL A N 1
ATOM 1444 C CA . VAL A 1 176 ? -11.310 15.150 8.211 1.00 87.94 176 VAL A CA 1
ATOM 1445 C C . VAL A 1 176 ? -11.278 16.277 9.231 1.00 87.94 176 VAL A C 1
ATOM 1447 O O . VAL A 1 176 ? -11.864 16.165 10.305 1.00 87.94 176 VAL A O 1
ATOM 1450 N N . ASP A 1 177 ? -10.594 17.356 8.873 1.00 80.31 177 ASP A N 1
ATOM 1451 C CA . ASP A 1 177 ? -10.578 18.617 9.613 1.00 80.31 177 ASP A CA 1
ATOM 1452 C C . ASP A 1 177 ? -11.215 19.725 8.739 1.00 80.31 177 ASP A C 1
ATOM 1454 O O . ASP A 1 177 ? -11.261 19.590 7.512 1.00 80.31 177 ASP A O 1
ATOM 1458 N N . GLU A 1 178 ? -11.681 20.836 9.326 1.00 67.19 178 GLU A N 1
ATOM 1459 C CA . GLU A 1 178 ? -12.375 21.926 8.595 1.00 67.19 178 GLU A CA 1
ATOM 1460 C C . GLU A 1 178 ? -11.578 22.441 7.378 1.00 67.19 178 GLU A C 1
ATOM 1462 O O . GLU A 1 178 ? -12.145 22.693 6.321 1.00 67.19 178 GLU A O 1
ATOM 1467 N N . HIS A 1 179 ? -10.245 22.476 7.476 1.00 61.53 179 HIS A N 1
ATOM 1468 C CA . HIS A 1 179 ? -9.334 22.914 6.408 1.00 61.53 179 HIS A CA 1
ATOM 1469 C C . HIS A 1 179 ? -9.152 21.891 5.270 1.00 61.53 179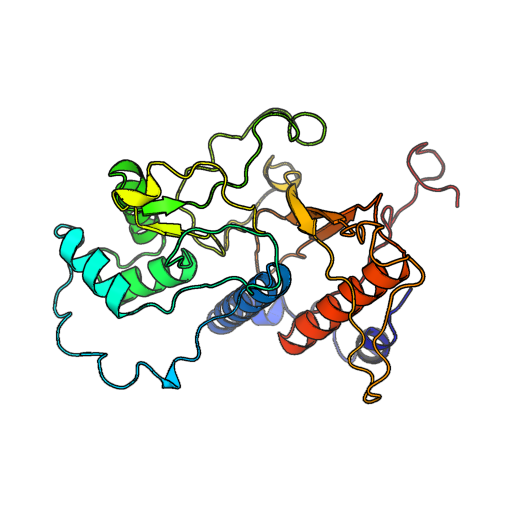 HIS A C 1
ATOM 1471 O O . HIS A 1 179 ? -8.630 22.224 4.211 1.00 61.53 179 HIS A O 1
ATOM 1477 N N . THR A 1 180 ? -9.544 20.630 5.475 1.00 61.56 180 THR A N 1
ATOM 1478 C CA . THR A 1 180 ? -9.400 19.549 4.478 1.00 61.56 180 THR A CA 1
ATOM 1479 C C . THR A 1 180 ? -10.632 19.381 3.589 1.00 61.56 180 THR A C 1
ATOM 1481 O O . THR A 1 180 ? -10.597 18.588 2.646 1.00 61.56 180 THR A O 1
ATOM 1484 N N . GLN A 1 181 ? -11.725 20.102 3.872 1.00 55.16 181 GLN A N 1
ATOM 1485 C CA . GLN A 1 181 ? -12.944 20.049 3.061 1.00 55.16 181 GLN A CA 1
ATOM 1486 C C . GLN A 1 181 ? -12.781 20.739 1.698 1.00 55.16 181 GLN A C 1
ATOM 1488 O O . GLN A 1 181 ? -13.419 20.307 0.738 1.00 55.16 181 GLN A O 1
ATOM 1493 N N . ASP A 1 182 ? -11.874 21.713 1.595 1.00 53.75 182 ASP A N 1
ATOM 1494 C CA . ASP A 1 182 ? -11.678 22.529 0.389 1.00 53.75 182 ASP A CA 1
ATOM 1495 C C . ASP A 1 182 ? -10.638 21.953 -0.596 1.00 53.75 182 ASP A C 1
ATOM 1497 O O . ASP A 1 182 ? -10.539 22.402 -1.740 1.00 53.75 182 ASP A O 1
ATOM 1501 N N . GLU A 1 183 ? -9.861 20.938 -0.196 1.00 58.38 183 GLU A N 1
ATOM 1502 C CA . GLU A 1 183 ? -8.768 20.384 -1.005 1.00 58.38 183 GLU A CA 1
ATOM 1503 C C . GLU A 1 183 ? -9.174 19.065 -1.688 1.00 58.38 183 GLU A C 1
ATOM 1505 O O . GLU A 1 183 ? -9.095 17.981 -1.108 1.00 58.38 183 GLU A O 1
ATOM 1510 N N . THR A 1 184 ? -9.616 19.150 -2.947 1.00 60.91 184 THR A N 1
ATOM 1511 C CA . THR A 1 184 ? -10.129 18.005 -3.727 1.00 60.91 184 THR A CA 1
ATOM 1512 C C . THR A 1 184 ? -9.099 17.322 -4.633 1.00 60.91 184 THR A C 1
ATOM 1514 O O . THR A 1 184 ? -9.359 16.220 -5.112 1.00 60.91 184 THR A O 1
ATOM 1517 N N . ASN A 1 185 ? -7.916 17.914 -4.829 1.00 74.00 185 ASN A N 1
ATOM 1518 C CA . ASN A 1 185 ? -6.916 17.436 -5.793 1.00 74.00 185 ASN A CA 1
ATOM 1519 C C . ASN A 1 185 ? -5.645 16.934 -5.097 1.00 74.00 185 ASN A C 1
ATOM 1521 O O . ASN A 1 185 ? -4.578 17.546 -5.191 1.00 74.00 185 ASN A O 1
ATOM 1525 N N . TRP A 1 186 ? -5.766 15.823 -4.373 1.00 82.75 186 TRP A N 1
ATOM 1526 C CA . TRP A 1 186 ? -4.608 15.121 -3.824 1.00 82.75 186 TRP A CA 1
ATOM 1527 C C . TRP A 1 186 ? -3.933 14.252 -4.884 1.00 82.75 186 TRP A C 1
ATOM 1529 O O . TRP A 1 186 ? -4.590 13.655 -5.737 1.00 82.75 186 TRP A O 1
ATOM 1539 N N . SER A 1 187 ? -2.611 14.147 -4.807 1.00 83.44 187 SER A N 1
ATOM 1540 C CA . SER A 1 187 ? -1.831 13.256 -5.652 1.00 83.44 187 SER A CA 1
ATOM 1541 C C . SER A 1 187 ? -2.167 11.795 -5.375 1.00 83.44 187 SER A C 1
ATOM 1543 O O . SER A 1 187 ? -2.436 11.382 -4.244 1.00 83.44 187 SER A O 1
ATOM 1545 N N . ARG A 1 188 ? -2.122 10.992 -6.438 1.00 81.38 188 ARG A N 1
ATOM 1546 C CA . ARG A 1 188 ? -2.342 9.550 -6.364 1.00 81.38 188 ARG A CA 1
ATOM 1547 C C . ARG A 1 188 ? -1.126 8.857 -5.754 1.00 81.38 188 ARG A C 1
ATOM 1549 O O . ARG A 1 188 ? 0.014 9.247 -5.981 1.00 81.38 188 ARG A O 1
ATOM 1556 N N . ALA A 1 189 ? -1.393 7.758 -5.063 1.00 87.88 189 ALA A N 1
ATOM 1557 C CA . ALA A 1 189 ? -0.378 6.843 -4.568 1.00 87.88 189 ALA A CA 1
ATOM 1558 C C . ALA A 1 189 ? -0.777 5.399 -4.880 1.00 87.88 189 ALA A C 1
ATOM 1560 O O . ALA A 1 189 ? -1.961 5.074 -5.013 1.00 87.88 189 ALA A O 1
ATOM 1561 N N . VAL A 1 190 ? 0.217 4.522 -4.953 1.00 89.56 190 VAL A N 1
ATOM 1562 C CA . VAL A 1 190 ? 0.035 3.072 -4.989 1.00 89.56 190 VAL A CA 1
ATOM 1563 C C . VAL A 1 190 ? -0.615 2.636 -3.686 1.00 89.56 190 VAL A C 1
ATOM 1565 O O . VAL A 1 190 ? -0.047 2.839 -2.610 1.00 89.56 190 VAL A O 1
ATOM 1568 N N . GLN A 1 191 ? -1.789 2.021 -3.790 1.00 90.00 191 GLN A N 1
ATOM 1569 C CA . GLN A 1 191 ? -2.558 1.516 -2.658 1.00 90.00 191 GLN A CA 1
ATOM 1570 C C . GLN A 1 191 ? -3.032 0.094 -2.947 1.00 90.00 191 GLN A C 1
ATOM 1572 O O . GLN A 1 191 ? -3.519 -0.179 -4.042 1.00 90.00 191 GLN A O 1
ATOM 1577 N N . CYS A 1 192 ? -2.912 -0.811 -1.979 1.00 88.25 192 CYS A N 1
ATOM 1578 C CA . CYS A 1 192 ? -3.279 -2.217 -2.159 1.00 88.25 192 CYS A CA 1
ATOM 1579 C C . CYS A 1 192 ? -3.927 -2.824 -0.909 1.00 88.25 192 CYS A C 1
ATOM 1581 O O . CYS A 1 192 ? -3.571 -2.512 0.227 1.00 88.25 192 CYS A O 1
ATOM 1583 N N . GLU A 1 193 ? -4.891 -3.712 -1.135 1.00 88.56 193 GLU A N 1
ATOM 1584 C CA . GLU A 1 193 ? -5.597 -4.482 -0.108 1.00 88.56 193 GLU A CA 1
ATOM 1585 C C . GLU A 1 193 ? -4.829 -5.766 0.226 1.00 88.56 193 GLU A C 1
ATOM 1587 O O . GLU A 1 193 ? -4.204 -6.363 -0.644 1.00 88.56 193 GLU A O 1
ATOM 1592 N N . PHE A 1 194 ? -4.859 -6.204 1.481 1.00 89.00 194 PHE A N 1
ATOM 1593 C CA . PHE A 1 194 ? -4.121 -7.371 1.959 1.00 89.00 194 PHE A CA 1
ATOM 1594 C C . PHE A 1 194 ? -5.072 -8.511 2.324 1.00 89.00 194 PHE A C 1
ATOM 1596 O O . PHE A 1 194 ? -6.099 -8.304 2.973 1.00 89.00 194 PHE A O 1
ATOM 1603 N N . GLY A 1 195 ? -4.681 -9.742 1.988 1.00 72.69 195 GLY A N 1
ATOM 1604 C CA . GLY A 1 195 ? -5.288 -10.955 2.545 1.00 72.69 195 GLY A CA 1
ATOM 1605 C C . GLY A 1 195 ? -6.618 -11.385 1.922 1.00 72.69 195 GLY A C 1
ATOM 1606 O O . GLY A 1 195 ? -7.218 -12.350 2.395 1.00 72.69 195 GLY A O 1
ATOM 1607 N N . ARG A 1 196 ? -7.081 -10.726 0.854 1.00 66.44 196 ARG A N 1
ATOM 1608 C CA . ARG A 1 196 ? -8.205 -11.23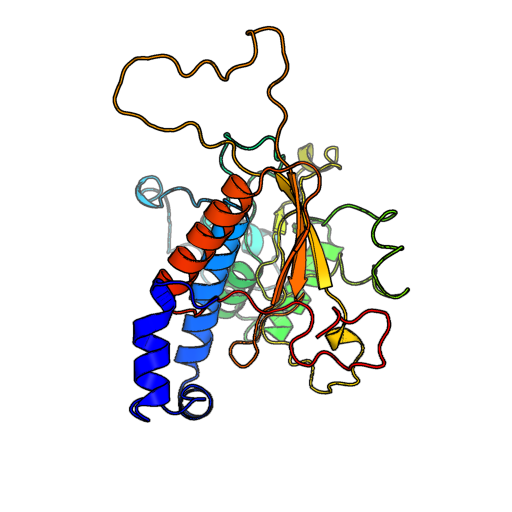4 0.064 1.00 66.44 196 ARG A CA 1
ATOM 1609 C C . ARG A 1 196 ? -7.676 -12.212 -0.979 1.00 66.44 196 ARG A C 1
ATOM 1611 O O . ARG A 1 196 ? -7.056 -11.816 -1.959 1.00 66.44 196 ARG A O 1
ATOM 1618 N N . HIS A 1 197 ? -7.926 -13.500 -0.774 1.00 54.38 197 HIS A N 1
ATOM 1619 C CA . HIS A 1 197 ? -7.613 -14.496 -1.789 1.00 54.38 197 HIS A CA 1
ATOM 1620 C C . HIS A 1 197 ? -8.629 -14.347 -2.930 1.00 54.38 197 HIS A C 1
ATOM 1622 O O . HIS A 1 197 ? -9.826 -14.552 -2.723 1.00 54.38 197 HIS A O 1
ATOM 1628 N N . CYS A 1 198 ? -8.180 -13.953 -4.122 1.00 54.38 198 CYS A N 1
ATOM 1629 C CA . CYS A 1 198 ? -8.978 -14.120 -5.335 1.00 54.38 198 CYS A CA 1
ATOM 1630 C C . CYS A 1 198 ? -8.976 -15.633 -5.619 1.00 54.38 198 CYS A C 1
ATOM 1632 O O . CYS A 1 198 ? -8.010 -16.163 -6.161 1.00 54.38 198 CYS A O 1
ATOM 1634 N N . GLY A 1 199 ? -9.958 -16.343 -5.053 1.00 47.81 199 GLY A N 1
ATOM 1635 C CA . GLY A 1 199 ? -9.962 -17.808 -4.949 1.00 47.81 199 GLY A CA 1
ATOM 1636 C C . GLY A 1 199 ? -10.169 -18.541 -6.274 1.00 47.81 199 GLY A C 1
ATOM 1637 O O . GLY A 1 199 ? -9.845 -19.719 -6.350 1.00 47.81 199 GLY A O 1
ATOM 1638 N N . ASP A 1 200 ? -10.636 -17.841 -7.310 1.00 50.31 200 ASP A N 1
ATOM 1639 C CA . ASP A 1 200 ? -10.859 -18.394 -8.642 1.00 50.31 200 ASP A CA 1
ATOM 1640 C C . ASP A 1 200 ? -10.170 -17.542 -9.706 1.00 50.31 200 ASP A C 1
ATOM 1642 O O . ASP A 1 200 ? -10.310 -16.321 -9.731 1.00 50.31 200 ASP A O 1
ATOM 1646 N N . ILE A 1 201 ? -9.484 -18.205 -10.640 1.00 50.28 201 ILE A N 1
ATOM 1647 C CA . ILE A 1 201 ? -8.888 -17.594 -11.846 1.00 50.28 201 ILE A CA 1
ATOM 1648 C C . ILE A 1 201 ? -9.972 -16.933 -12.724 1.00 50.28 201 ILE A C 1
ATOM 1650 O O . ILE A 1 201 ? -9.688 -16.024 -13.497 1.00 50.28 201 ILE A O 1
ATOM 1654 N N . LEU A 1 202 ? -11.227 -17.366 -12.570 1.00 48.97 202 LEU A N 1
ATOM 1655 C CA . LEU A 1 202 ? -12.404 -16.816 -13.245 1.00 48.97 202 LEU A CA 1
ATOM 1656 C C . LEU A 1 202 ? -13.084 -15.678 -12.468 1.00 48.97 202 LEU A C 1
ATOM 1658 O O . LEU A 1 202 ? -14.036 -15.087 -12.973 1.00 48.97 202 LEU A O 1
ATOM 1662 N N . ALA A 1 203 ? -12.648 -15.375 -11.241 1.00 52.69 203 ALA A N 1
ATOM 1663 C CA . ALA A 1 203 ? -13.222 -14.273 -10.484 1.00 52.69 203 ALA A CA 1
ATOM 1664 C C . ALA A 1 203 ? -12.758 -12.934 -11.074 1.00 52.69 203 ALA A C 1
ATOM 1666 O O . ALA A 1 203 ? -11.571 -12.727 -11.320 1.00 52.69 203 ALA A O 1
ATOM 1667 N N . GLU A 1 204 ? -13.692 -11.991 -11.225 1.00 49.22 204 GLU A N 1
ATOM 1668 C CA . GLU A 1 204 ? -13.456 -10.653 -11.796 1.00 49.22 204 GLU A CA 1
ATOM 1669 C C . GLU A 1 204 ? -12.248 -9.925 -11.169 1.00 49.22 204 GLU A C 1
ATOM 1671 O O . GLU A 1 204 ? -11.566 -9.163 -11.846 1.00 49.22 204 GLU A O 1
ATOM 1676 N N . CYS A 1 205 ? -11.900 -10.207 -9.902 1.00 51.88 205 CYS A N 1
ATOM 1677 C CA . CYS A 1 205 ? -10.732 -9.621 -9.232 1.00 51.88 205 CYS A CA 1
ATOM 1678 C C . CYS A 1 205 ? -9.373 -9.926 -9.882 1.00 51.88 205 CYS A C 1
ATOM 1680 O O . CYS A 1 205 ? -8.446 -9.148 -9.658 1.00 51.88 205 CYS A O 1
ATOM 1682 N N . ALA A 1 206 ? -9.240 -11.004 -10.662 1.00 47.19 206 ALA A N 1
ATOM 1683 C CA . ALA A 1 206 ? -7.965 -11.440 -11.233 1.00 47.19 206 ALA A CA 1
ATOM 1684 C C . ALA A 1 206 ? -7.410 -10.483 -12.306 1.00 47.19 206 ALA A C 1
ATOM 1686 O O . ALA A 1 206 ? -6.205 -10.467 -12.535 1.00 47.19 206 ALA A O 1
ATOM 1687 N N . PHE A 1 207 ? -8.264 -9.657 -12.922 1.00 52.56 207 PHE A N 1
ATOM 1688 C CA . PHE A 1 207 ? -7.894 -8.801 -14.059 1.00 52.56 207 PHE A CA 1
ATOM 1689 C C . PHE A 1 207 ? -7.880 -7.302 -13.738 1.00 52.56 207 PHE A C 1
ATOM 1691 O O . PHE A 1 207 ? -7.623 -6.480 -14.615 1.00 52.56 207 PHE A O 1
ATOM 1698 N N . HIS A 1 208 ? -8.150 -6.909 -12.491 1.00 62.66 208 HIS A N 1
ATOM 1699 C CA . HIS A 1 208 ? -8.201 -5.494 -12.132 1.00 62.66 208 HIS A CA 1
ATOM 1700 C C . HIS A 1 208 ? -6.846 -4.992 -11.634 1.00 62.66 208 HIS A C 1
ATOM 1702 O O . HIS A 1 208 ? -6.570 -4.967 -10.429 1.00 62.66 208 HIS A O 1
ATOM 1708 N N . LEU A 1 209 ? -6.023 -4.529 -12.573 1.00 72.25 209 LEU A N 1
ATOM 1709 C CA . LEU A 1 209 ? -4.897 -3.662 -12.252 1.00 72.25 209 LEU A CA 1
ATOM 1710 C C . LEU A 1 209 ? -5.422 -2.293 -11.795 1.00 72.25 209 LEU A C 1
ATOM 1712 O O . LEU A 1 209 ? -6.398 -1.757 -12.321 1.00 72.25 209 LEU A O 1
ATOM 1716 N N . SER A 1 210 ? -4.780 -1.719 -10.787 1.00 77.38 210 SER A N 1
ATOM 1717 C CA . SER A 1 210 ? -4.882 -0.290 -10.499 1.00 77.38 210 SER A CA 1
ATOM 1718 C C . SER A 1 210 ? -3.760 0.444 -11.203 1.00 77.38 210 SER A C 1
ATOM 1720 O O . SER A 1 210 ? -2.713 -0.140 -11.461 1.00 77.38 210 SER A O 1
ATOM 1722 N N . ALA A 1 211 ? -3.962 1.728 -11.479 1.00 82.00 211 ALA A N 1
ATOM 1723 C CA . ALA A 1 211 ? -2.944 2.566 -12.086 1.00 82.00 211 ALA A CA 1
ATOM 1724 C C . ALA A 1 211 ? -2.652 3.812 -11.246 1.00 82.00 211 ALA A C 1
ATOM 1726 O O . ALA A 1 211 ? -3.519 4.322 -10.530 1.00 82.00 211 ALA A O 1
ATOM 1727 N N . VAL A 1 212 ? -1.424 4.306 -11.348 1.00 84.06 212 VAL A N 1
ATOM 1728 C CA . VAL A 1 212 ? -1.008 5.601 -10.811 1.00 84.06 212 VAL A CA 1
ATOM 1729 C C . VAL A 1 212 ? -0.027 6.263 -11.767 1.00 84.06 212 VAL A C 1
ATOM 1731 O O . VAL A 1 212 ? 0.894 5.615 -12.263 1.00 84.06 212 VAL A O 1
ATOM 1734 N N . GLU A 1 213 ? -0.229 7.544 -12.044 1.00 84.88 213 GLU A N 1
ATOM 1735 C CA . GLU A 1 213 ? 0.779 8.362 -12.713 1.00 84.88 213 GLU A CA 1
ATOM 1736 C C . GLU A 1 213 ? 1.865 8.744 -11.712 1.00 84.88 213 GLU A C 1
ATOM 1738 O O . GLU A 1 213 ? 1.578 9.072 -10.559 1.00 84.88 213 GLU A O 1
ATOM 1743 N N . MET A 1 214 ? 3.121 8.646 -12.134 1.00 80.44 214 MET A N 1
ATOM 1744 C CA . MET A 1 214 ? 4.270 8.933 -11.292 1.00 80.44 214 MET A CA 1
ATOM 1745 C C . MET A 1 214 ? 5.296 9.768 -12.039 1.00 80.44 214 MET A C 1
ATOM 1747 O O . MET A 1 214 ? 5.765 9.388 -13.114 1.00 80.44 214 MET A O 1
ATOM 1751 N N . ASP A 1 215 ? 5.725 10.837 -11.378 1.00 83.75 215 ASP A N 1
ATOM 1752 C CA . ASP A 1 215 ? 6.890 11.611 -11.775 1.00 83.75 215 ASP A CA 1
ATOM 1753 C C . ASP A 1 215 ? 8.163 10.816 -11.474 1.00 83.75 215 ASP A C 1
ATOM 1755 O O . ASP A 1 215 ? 8.440 10.382 -10.342 1.00 83.75 215 ASP A O 1
ATOM 1759 N N . PHE A 1 216 ? 8.981 10.626 -12.495 1.00 82.50 216 PHE A N 1
ATOM 1760 C CA . PHE A 1 216 ? 10.286 10.012 -12.376 1.00 82.50 216 PHE A CA 1
ATOM 1761 C C . PHE A 1 216 ? 11.297 11.048 -11.895 1.00 82.50 216 PHE A C 1
ATOM 1763 O O . PHE A 1 216 ? 11.321 12.184 -12.369 1.00 82.50 216 PHE A O 1
ATOM 1770 N N . PRO A 1 217 ? 12.115 10.698 -10.890 1.00 69.25 217 PRO A N 1
ATOM 1771 C CA . PRO A 1 217 ? 13.003 11.670 -10.303 1.00 69.25 217 PRO A CA 1
ATOM 1772 C C . PRO A 1 217 ? 14.133 11.905 -11.297 1.00 69.25 217 PRO A C 1
ATOM 1774 O O . PRO A 1 217 ? 14.849 10.972 -11.666 1.00 69.25 217 PRO A O 1
ATOM 1777 N N . ILE A 1 218 ? 14.322 13.155 -11.697 1.00 62.91 218 ILE A N 1
ATOM 1778 C CA . ILE A 1 218 ? 15.511 13.535 -12.445 1.00 62.91 218 ILE A CA 1
ATOM 1779 C C . ILE A 1 218 ? 16.702 13.247 -11.531 1.00 62.91 218 ILE A C 1
ATOM 1781 O O . ILE A 1 218 ? 16.801 13.802 -10.432 1.00 62.91 218 ILE A O 1
ATOM 1785 N N . GLN A 1 219 ? 17.602 12.361 -11.957 1.00 57.69 219 GLN A N 1
ATOM 1786 C CA . GLN A 1 219 ? 18.854 12.166 -11.244 1.00 57.69 219 GLN A CA 1
ATOM 1787 C C . GLN A 1 219 ? 19.667 13.462 -11.326 1.00 57.69 219 GLN A C 1
ATOM 1789 O O . GLN A 1 219 ? 20.398 13.694 -12.285 1.00 57.69 219 GLN A O 1
ATOM 1794 N N . SER A 1 220 ? 19.575 14.312 -10.303 1.00 49.56 220 SER A N 1
ATOM 1795 C CA . SER A 1 220 ? 20.671 15.228 -10.015 1.00 49.56 220 SER A CA 1
ATOM 1796 C C . SER A 1 220 ? 21.814 14.346 -9.538 1.00 49.56 220 SER A C 1
ATOM 1798 O O . SER A 1 220 ? 21.780 13.781 -8.440 1.00 49.56 220 SER A O 1
ATOM 1800 N N . SER A 1 221 ? 22.794 14.100 -10.403 1.00 43.34 221 SER A N 1
ATOM 1801 C CA . SER A 1 221 ? 23.932 13.310 -9.974 1.00 43.34 221 SER A CA 1
ATOM 1802 C C . SER A 1 221 ? 24.615 14.102 -8.855 1.00 43.34 221 SER A C 1
ATOM 1804 O O . SER A 1 221 ? 25.034 15.246 -9.034 1.00 43.34 221 SER A O 1
ATOM 1806 N N . LYS A 1 222 ? 24.693 13.518 -7.660 1.00 41.22 222 LYS A N 1
ATOM 1807 C CA . LYS A 1 222 ? 25.559 14.030 -6.597 1.00 41.22 222 LYS A CA 1
ATOM 1808 C C . LYS A 1 222 ? 26.996 13.642 -6.942 1.00 41.22 222 LYS A C 1
ATOM 1810 O O . LYS A 1 222 ? 27.582 12.783 -6.293 1.00 41.22 222 LYS A O 1
ATOM 1815 N N . GLY A 1 223 ? 27.524 14.215 -8.022 1.00 38.75 223 GLY A N 1
ATOM 1816 C CA . GLY A 1 223 ? 28.952 14.217 -8.303 1.00 38.75 223 GLY A CA 1
ATOM 1817 C C . GLY A 1 223 ? 29.636 15.151 -7.310 1.00 38.75 223 GLY A C 1
ATOM 1818 O O . GLY A 1 223 ? 29.168 16.261 -7.079 1.00 38.75 223 GLY A O 1
ATOM 1819 N N . SER A 1 224 ? 30.722 14.693 -6.696 1.00 39.16 224 SER A N 1
ATOM 1820 C CA . SER A 1 224 ? 31.520 15.409 -5.693 1.00 39.16 224 SER A CA 1
ATOM 1821 C C . SER A 1 224 ? 32.318 16.598 -6.240 1.00 39.16 224 SER A C 1
ATOM 1823 O O . SER A 1 224 ? 33.254 17.042 -5.585 1.00 39.16 224 SER A O 1
ATOM 1825 N N . ASP A 1 225 ? 31.962 17.120 -7.409 1.00 37.97 225 ASP A N 1
ATOM 1826 C CA . ASP A 1 225 ? 32.575 18.312 -7.968 1.00 37.97 225 ASP A CA 1
ATOM 1827 C C . ASP A 1 225 ? 31.565 19.449 -7.946 1.00 37.97 225 ASP A C 1
ATOM 1829 O O . ASP A 1 225 ? 30.445 19.327 -8.437 1.00 37.97 225 ASP A O 1
ATOM 1833 N N . ASN A 1 226 ? 31.998 20.592 -7.417 1.00 37.66 226 ASN A N 1
ATOM 1834 C CA . ASN A 1 226 ? 31.308 21.885 -7.436 1.00 37.66 226 ASN A CA 1
ATOM 1835 C C . ASN A 1 226 ? 31.094 22.445 -8.863 1.00 37.66 226 ASN A C 1
ATOM 1837 O O . ASN A 1 226 ? 31.005 23.657 -9.063 1.00 37.66 226 ASN A O 1
ATOM 1841 N N . MET A 1 227 ? 31.000 21.586 -9.875 1.00 36.38 227 MET A N 1
ATOM 1842 C CA . MET A 1 227 ? 30.541 21.944 -11.199 1.00 36.38 227 MET A CA 1
ATOM 1843 C C . MET A 1 227 ? 29.018 21.858 -11.174 1.00 36.38 227 MET A C 1
ATOM 1845 O O . MET A 1 227 ? 28.439 20.774 -11.184 1.00 36.38 227 MET A O 1
ATOM 1849 N N . ARG A 1 228 ? 28.364 23.021 -11.106 1.00 40.66 228 ARG A N 1
ATOM 1850 C CA . ARG A 1 228 ? 26.925 23.152 -11.343 1.00 40.66 228 ARG A CA 1
ATOM 1851 C C . ARG A 1 228 ? 26.573 22.333 -12.584 1.00 40.66 228 ARG A C 1
ATOM 1853 O O . ARG A 1 228 ? 26.952 22.712 -13.691 1.00 40.66 228 ARG A O 1
ATOM 1860 N N . GLN A 1 229 ? 25.879 21.215 -12.393 1.00 42.88 229 GLN A N 1
ATOM 1861 C CA . GLN A 1 229 ? 25.229 20.492 -13.474 1.00 42.88 229 GLN A CA 1
ATOM 1862 C C . GLN A 1 229 ? 24.104 21.371 -13.994 1.00 42.88 229 GLN A C 1
ATOM 1864 O O . GLN A 1 229 ? 22.951 21.252 -13.596 1.00 42.88 229 GLN A O 1
ATOM 1869 N N . TYR A 1 230 ? 24.466 22.304 -14.864 1.00 43.53 230 TYR A N 1
ATOM 1870 C CA . TYR A 1 230 ? 23.530 22.797 -15.845 1.00 43.53 230 TYR A CA 1
ATOM 1871 C C . TYR A 1 230 ? 23.222 21.597 -16.746 1.00 43.53 230 TYR A C 1
ATOM 1873 O O . TYR A 1 230 ? 24.155 21.022 -17.319 1.00 43.53 230 TYR A O 1
ATOM 1881 N N . PRO A 1 231 ? 21.955 21.166 -16.855 1.00 49.00 231 PRO A N 1
ATOM 1882 C CA . PRO A 1 231 ? 21.582 20.283 -17.944 1.00 49.00 231 PRO A CA 1
ATOM 1883 C C . PRO A 1 231 ? 21.949 21.001 -19.250 1.00 49.00 231 PRO A C 1
ATOM 1885 O O . PRO A 1 231 ? 22.056 22.223 -19.286 1.00 49.00 231 PRO A O 1
ATOM 1888 N N . TYR A 1 232 ? 22.116 20.268 -20.343 1.00 50.59 232 TYR A N 1
ATOM 1889 C CA . TYR A 1 232 ? 22.404 20.781 -21.693 1.00 50.59 232 TYR A CA 1
ATOM 1890 C C . TYR A 1 232 ? 21.379 21.802 -22.248 1.00 50.59 232 TYR A C 1
ATOM 1892 O O . TYR A 1 232 ? 21.430 22.171 -23.418 1.00 50.59 232 TYR A O 1
ATOM 1900 N N . LEU A 1 233 ? 20.436 22.247 -21.421 1.00 50.78 233 LEU A N 1
ATOM 1901 C CA . LEU A 1 233 ? 19.384 23.191 -21.717 1.00 50.78 233 LEU A CA 1
ATOM 1902 C C . LEU A 1 233 ? 19.680 24.510 -20.983 1.00 50.78 233 LEU A C 1
ATOM 1904 O O . LEU A 1 233 ? 19.958 24.504 -19.781 1.00 50.78 233 LEU A O 1
ATOM 1908 N N . PRO A 1 234 ? 19.635 25.652 -21.685 1.00 58.59 234 PRO A N 1
ATOM 1909 C CA . PRO A 1 234 ? 19.756 26.962 -21.070 1.00 58.59 234 PRO A CA 1
ATOM 1910 C C . PRO A 1 234 ? 18.799 27.168 -19.880 1.00 58.59 234 PRO A C 1
ATOM 1912 O O . PRO A 1 234 ? 17.710 26.599 -19.877 1.00 58.59 234 PRO A O 1
ATOM 1915 N N . PRO A 1 235 ? 19.116 28.072 -18.932 1.00 56.16 235 PRO A N 1
ATOM 1916 C CA . PRO A 1 235 ? 18.302 28.336 -17.734 1.00 56.16 235 PRO A CA 1
ATOM 1917 C C . PRO A 1 235 ? 16.842 28.751 -17.993 1.00 56.16 235 PRO A C 1
ATOM 1919 O O . PRO A 1 235 ? 16.043 28.788 -17.064 1.00 56.16 235 PRO A O 1
ATOM 1922 N N . HIS A 1 236 ? 16.510 29.116 -19.234 1.00 57.88 236 HIS A N 1
ATOM 1923 C CA . HIS A 1 236 ? 15.175 29.529 -19.667 1.00 57.88 236 HIS A CA 1
ATOM 1924 C C . HIS A 1 236 ? 14.331 28.385 -20.250 1.00 57.88 236 HIS A C 1
ATOM 1926 O O . HIS A 1 236 ? 13.154 28.593 -20.533 1.00 57.88 236 HIS A O 1
ATOM 1932 N N . LEU A 1 237 ? 14.909 27.199 -20.460 1.00 52.38 237 LEU A N 1
ATOM 1933 C CA . LEU A 1 237 ? 14.162 26.025 -20.896 1.00 52.38 237 LEU A CA 1
ATOM 1934 C C . LEU A 1 237 ? 13.727 25.225 -19.672 1.00 52.38 237 LEU A C 1
ATOM 1936 O O . LEU A 1 237 ? 14.547 24.818 -18.850 1.00 52.38 237 LEU A O 1
ATOM 1940 N N . LEU A 1 238 ? 12.415 25.014 -19.564 1.00 55.59 238 LEU A N 1
ATOM 1941 C CA . LEU A 1 238 ? 11.817 24.194 -18.521 1.00 55.59 238 LEU A CA 1
ATOM 1942 C C . LEU A 1 238 ? 12.426 22.792 -18.586 1.00 55.59 238 LEU A C 1
ATOM 1944 O O . LEU A 1 238 ? 12.360 22.119 -19.614 1.00 55.59 238 LEU A O 1
ATOM 1948 N N . GLN A 1 239 ? 13.033 22.356 -17.485 1.00 61.06 239 GLN A N 1
ATOM 1949 C CA . GLN A 1 239 ? 13.479 20.980 -17.355 1.00 61.06 239 GLN A CA 1
ATOM 1950 C C . GLN A 1 239 ? 12.229 20.098 -17.307 1.00 61.06 239 GLN A C 1
ATOM 1952 O O . GLN A 1 239 ? 11.451 20.172 -16.357 1.00 61.06 239 GLN A O 1
ATOM 1957 N N . TYR A 1 240 ? 11.997 19.324 -18.367 1.00 64.44 240 TYR A N 1
ATOM 1958 C CA . TYR A 1 240 ? 10.834 18.449 -18.446 1.00 64.44 240 TYR A CA 1
ATOM 1959 C C . TYR A 1 240 ? 10.904 17.402 -17.334 1.00 64.44 240 TYR A C 1
ATOM 1961 O O . TYR A 1 240 ? 11.914 16.712 -17.181 1.00 64.44 240 TYR A O 1
ATOM 1969 N N . VAL A 1 241 ? 9.829 17.303 -16.553 1.00 74.31 241 VAL A N 1
ATOM 1970 C CA . VAL A 1 241 ? 9.644 16.207 -15.602 1.00 74.31 241 VAL A CA 1
ATOM 1971 C C . VAL A 1 241 ? 9.362 14.961 -16.423 1.00 74.31 241 VAL A C 1
ATOM 1973 O O . VAL A 1 241 ? 8.397 14.921 -17.187 1.00 74.31 241 VAL A O 1
ATOM 1976 N N . GLU A 1 242 ? 10.233 13.965 -16.307 1.00 85.62 242 GLU A N 1
ATOM 1977 C CA . GLU A 1 242 ? 9.952 12.659 -16.882 1.00 85.62 242 GLU A CA 1
ATOM 1978 C C . GLU A 1 242 ? 8.848 11.994 -16.069 1.00 85.62 242 GLU A C 1
ATOM 1980 O O . GLU A 1 242 ? 8.863 12.049 -14.842 1.00 85.62 242 GLU A O 1
ATOM 1985 N N . TRP A 1 243 ? 7.889 11.361 -16.734 1.00 86.12 243 TRP A N 1
ATOM 1986 C CA . TRP A 1 243 ? 6.751 10.744 -16.060 1.00 86.12 243 TRP A CA 1
ATOM 1987 C C . TRP A 1 243 ? 6.295 9.481 -16.784 1.00 86.12 243 TRP A C 1
ATOM 1989 O O . TRP A 1 243 ? 6.613 9.235 -17.954 1.00 86.12 243 TRP A O 1
ATOM 1999 N N . GLY A 1 244 ? 5.539 8.660 -16.067 1.00 86.88 244 GLY A N 1
ATOM 2000 C CA . GLY A 1 244 ? 4.901 7.479 -16.625 1.00 86.88 244 GLY A CA 1
ATOM 2001 C C . GLY A 1 244 ? 3.748 6.992 -15.765 1.00 86.88 244 GLY A C 1
ATOM 2002 O O . GLY A 1 244 ? 3.449 7.539 -14.706 1.00 86.88 244 GLY A O 1
ATOM 2003 N N . ARG A 1 245 ? 3.096 5.933 -16.229 1.00 87.19 245 ARG A N 1
ATOM 2004 C CA . ARG A 1 245 ? 1.966 5.288 -15.569 1.00 87.19 245 ARG A CA 1
ATOM 2005 C C . ARG A 1 245 ? 2.393 3.918 -15.072 1.00 87.19 245 ARG A C 1
ATOM 2007 O O . ARG A 1 245 ? 2.878 3.094 -15.842 1.00 87.19 245 ARG A O 1
ATOM 2014 N N . MET A 1 246 ? 2.195 3.661 -13.789 1.00 87.19 246 MET A N 1
ATOM 2015 C CA . MET A 1 246 ? 2.447 2.362 -13.189 1.00 87.19 246 MET A CA 1
ATOM 2016 C C . MET A 1 246 ? 1.132 1.638 -12.947 1.00 87.19 246 MET A C 1
ATOM 2018 O O . MET A 1 246 ? 0.279 2.146 -12.223 1.00 87.19 246 MET A O 1
ATOM 2022 N N . LEU A 1 247 ? 0.984 0.457 -13.541 1.00 87.38 247 LEU A N 1
ATOM 2023 C CA . LEU A 1 247 ? -0.115 -0.462 -13.291 1.00 87.38 247 LEU A CA 1
ATOM 2024 C C . LEU A 1 247 ? 0.336 -1.533 -12.302 1.00 87.38 247 LEU A C 1
ATOM 2026 O O . LEU A 1 247 ? 1.479 -1.979 -12.351 1.00 87.38 247 LEU A O 1
ATOM 2030 N N . PHE A 1 248 ? -0.535 -1.936 -11.389 1.00 87.06 248 PHE A N 1
ATOM 2031 C CA . PHE A 1 248 ? -0.175 -2.860 -10.319 1.00 87.06 248 PHE A CA 1
ATOM 2032 C C . PHE A 1 248 ? -1.383 -3.636 -9.796 1.00 87.06 248 PHE A C 1
ATOM 2034 O O . PHE A 1 248 ? -2.527 -3.186 -9.908 1.00 87.06 248 PHE A O 1
ATOM 2041 N N . ASN A 1 249 ? -1.131 -4.783 -9.166 1.00 85.44 249 ASN A N 1
ATOM 2042 C CA . ASN A 1 249 ? -2.192 -5.589 -8.560 1.00 85.44 249 ASN A CA 1
ATOM 2043 C C . ASN A 1 249 ? -2.879 -4.843 -7.405 1.00 85.44 249 ASN A C 1
ATOM 2045 O O . ASN A 1 249 ? -2.236 -4.332 -6.489 1.00 85.44 249 ASN A O 1
ATOM 2049 N N . ARG A 1 250 ? -4.216 -4.828 -7.394 1.00 81.44 250 ARG A N 1
ATOM 2050 C CA . ARG A 1 250 ? -5.011 -4.210 -6.312 1.00 81.44 250 ARG A CA 1
ATOM 2051 C C . ARG A 1 250 ? -4.887 -4.925 -4.972 1.00 81.44 250 ARG A C 1
ATOM 2053 O O . ARG A 1 250 ? -5.137 -4.320 -3.929 1.00 81.44 250 ARG A O 1
ATOM 2060 N N . THR A 1 251 ? -4.537 -6.204 -5.001 1.00 84.75 251 THR A N 1
ATOM 2061 C CA . THR A 1 251 ? -4.506 -7.061 -3.822 1.00 84.75 251 THR A CA 1
ATOM 2062 C C . THR A 1 251 ? -3.155 -7.743 -3.697 1.00 84.75 251 THR A C 1
ATOM 2064 O O . THR A 1 251 ? -2.621 -8.281 -4.665 1.00 84.75 251 THR A O 1
ATOM 2067 N N . TYR A 1 252 ? -2.619 -7.728 -2.484 1.00 87.81 252 TYR A N 1
ATOM 2068 C CA . TYR A 1 252 ? -1.410 -8.428 -2.100 1.00 87.81 252 TYR A CA 1
ATOM 2069 C C . TYR A 1 252 ? -1.749 -9.637 -1.225 1.00 87.81 252 TYR A C 1
ATOM 2071 O O . TYR A 1 252 ? -2.473 -9.536 -0.229 1.00 87.81 252 TYR A O 1
ATOM 2079 N N . THR A 1 253 ? -1.171 -10.781 -1.583 1.00 84.75 253 THR A N 1
ATOM 2080 C CA . THR A 1 253 ? -1.189 -11.999 -0.773 1.00 84.75 253 THR A CA 1
ATOM 2081 C C . THR A 1 253 ? 0.215 -12.584 -0.775 1.00 84.75 253 THR A C 1
ATOM 2083 O O . THR A 1 253 ? 0.805 -12.747 -1.837 1.00 84.75 253 THR A O 1
ATOM 2086 N N . ALA A 1 254 ? 0.742 -12.960 0.392 1.00 83.00 254 ALA A N 1
ATOM 2087 C CA . ALA A 1 254 ? 2.106 -13.490 0.524 1.00 83.00 254 ALA A CA 1
ATOM 2088 C C . ALA A 1 254 ? 2.368 -14.796 -0.265 1.00 83.00 254 ALA A C 1
ATOM 2090 O O . ALA A 1 254 ? 3.511 -15.229 -0.383 1.00 83.00 254 ALA A O 1
ATOM 2091 N N . THR A 1 255 ? 1.316 -15.444 -0.771 1.00 77.12 255 THR A N 1
ATOM 2092 C CA . THR A 1 255 ? 1.370 -16.677 -1.571 1.00 77.12 255 THR A CA 1
ATOM 2093 C C . THR A 1 255 ? 1.385 -16.447 -3.073 1.00 77.12 255 THR A C 1
ATOM 2095 O O . THR A 1 255 ? 1.580 -17.399 -3.822 1.00 77.12 255 THR A O 1
ATOM 2098 N N . GLN A 1 256 ? 1.128 -15.221 -3.524 1.00 79.94 256 GLN A N 1
ATOM 2099 C CA . GLN A 1 256 ? 0.941 -14.899 -4.932 1.00 79.94 256 GLN A CA 1
ATOM 2100 C C . GLN A 1 256 ? 1.979 -13.875 -5.381 1.00 79.94 256 GLN A C 1
ATOM 2102 O O . GLN A 1 256 ? 2.456 -13.054 -4.596 1.00 79.94 256 GLN A O 1
ATOM 2107 N N . ALA A 1 257 ? 2.333 -13.932 -6.663 1.00 84.50 257 ALA A N 1
ATOM 2108 C CA . ALA A 1 257 ? 3.160 -12.902 -7.267 1.00 84.50 257 ALA A CA 1
ATOM 2109 C C . ALA A 1 257 ? 2.395 -11.570 -7.298 1.00 84.50 257 ALA A C 1
ATOM 2111 O O . ALA A 1 257 ? 1.186 -11.530 -7.534 1.00 84.50 257 ALA A O 1
ATOM 2112 N N . PHE A 1 258 ? 3.117 -10.478 -7.062 1.00 87.62 258 PHE A N 1
ATOM 2113 C CA . PHE A 1 258 ? 2.594 -9.126 -7.193 1.00 87.62 258 PHE A CA 1
ATOM 2114 C C . PHE A 1 258 ? 3.179 -8.493 -8.451 1.00 87.62 258 PHE A C 1
ATOM 2116 O O . PHE A 1 258 ? 4.399 -8.372 -8.570 1.00 87.62 258 PHE A O 1
ATOM 2123 N N . GLU A 1 259 ? 2.314 -8.117 -9.386 1.00 87.88 259 GLU A N 1
ATOM 2124 C CA . GLU A 1 259 ? 2.720 -7.567 -10.675 1.00 87.88 259 GLU A CA 1
ATOM 2125 C C . GLU A 1 259 ? 2.780 -6.039 -10.637 1.00 87.88 259 GLU A C 1
ATOM 2127 O O . GLU A 1 259 ? 1.927 -5.381 -10.033 1.00 87.88 259 GLU A O 1
ATOM 2132 N N . ILE A 1 260 ? 3.813 -5.490 -11.281 1.00 89.56 260 ILE A N 1
ATOM 2133 C CA . ILE A 1 260 ? 4.019 -4.057 -11.480 1.00 89.56 260 ILE A CA 1
ATOM 2134 C C . ILE A 1 260 ? 4.449 -3.845 -12.931 1.00 89.56 260 ILE A C 1
ATOM 2136 O O . ILE A 1 260 ? 5.524 -4.290 -13.329 1.00 89.56 260 ILE A O 1
ATOM 2140 N N . ASN A 1 261 ? 3.642 -3.108 -13.687 1.00 88.62 261 ASN A N 1
ATOM 2141 C CA . ASN A 1 261 ? 3.926 -2.687 -15.051 1.00 88.62 261 ASN A CA 1
ATOM 2142 C C . ASN A 1 261 ? 4.199 -1.189 -15.072 1.00 88.62 261 ASN A C 1
ATOM 2144 O O . ASN A 1 261 ? 3.401 -0.407 -14.567 1.00 88.62 261 ASN A O 1
ATOM 2148 N N . ILE A 1 262 ? 5.304 -0.771 -15.678 1.00 88.75 262 ILE A N 1
ATOM 2149 C CA . ILE A 1 262 ? 5.633 0.645 -15.855 1.00 88.75 262 ILE A CA 1
ATOM 2150 C C . ILE A 1 262 ? 5.477 0.950 -17.344 1.00 88.75 262 ILE A C 1
ATOM 2152 O O . ILE A 1 262 ? 6.183 0.370 -18.160 1.00 88.75 262 ILE A O 1
ATOM 2156 N N . ARG A 1 263 ? 4.552 1.843 -17.700 1.00 88.25 263 ARG A N 1
ATOM 2157 C CA . ARG A 1 263 ? 4.369 2.380 -19.055 1.00 88.25 263 ARG A CA 1
ATOM 2158 C C . ARG A 1 263 ? 4.856 3.824 -19.077 1.00 88.25 263 ARG A C 1
ATOM 2160 O O . ARG A 1 263 ? 4.504 4.603 -18.196 1.00 88.25 263 ARG A O 1
ATOM 2167 N N . TRP A 1 264 ? 5.654 4.202 -20.065 1.00 87.62 264 TRP A N 1
ATOM 2168 C CA . TRP A 1 264 ? 6.178 5.562 -20.182 1.00 87.62 264 TRP A CA 1
ATOM 2169 C C . TRP A 1 264 ? 6.239 5.987 -21.647 1.00 87.62 264 TRP A C 1
ATOM 2171 O O . TRP A 1 264 ? 6.488 5.169 -22.529 1.00 87.62 264 TRP A O 1
ATOM 2181 N N . PHE A 1 265 ? 6.015 7.276 -21.891 1.00 77.94 265 PHE A N 1
ATOM 2182 C CA . PHE A 1 265 ? 6.203 7.905 -23.203 1.00 77.94 265 PHE A CA 1
ATOM 2183 C C . PHE A 1 265 ? 7.180 9.083 -23.112 1.00 77.94 265 PHE A C 1
ATOM 2185 O O . PHE A 1 265 ? 8.011 9.280 -23.991 1.00 77.94 265 PHE A O 1
ATOM 2192 N N . MET A 1 266 ? 7.134 9.818 -21.998 1.00 80.81 266 MET A N 1
ATOM 2193 C CA . MET A 1 266 ? 7.933 11.017 -21.739 1.00 80.81 266 MET A CA 1
ATOM 2194 C C . MET A 1 266 ? 9.069 10.732 -20.747 1.00 80.81 266 MET A C 1
ATOM 2196 O O . MET A 1 266 ? 9.248 11.462 -19.778 1.00 80.81 266 MET A O 1
ATOM 2200 N N . ALA A 1 267 ? 9.810 9.641 -20.948 1.00 83.81 267 ALA A N 1
ATOM 2201 C CA . ALA A 1 267 ? 10.961 9.296 -20.115 1.00 83.81 267 ALA A CA 1
ATOM 2202 C C . ALA A 1 267 ? 12.043 8.586 -20.928 1.00 83.81 267 ALA A C 1
ATOM 2204 O O . ALA A 1 267 ? 11.742 7.783 -21.816 1.00 83.81 267 ALA A O 1
ATOM 2205 N N . ASN A 1 268 ? 13.306 8.853 -20.611 1.00 85.12 268 ASN A N 1
ATOM 2206 C CA . ASN A 1 268 ? 14.418 8.161 -21.242 1.00 85.12 268 ASN A CA 1
ATOM 2207 C C . ASN A 1 268 ? 14.587 6.728 -20.683 1.00 85.12 268 ASN A C 1
ATOM 2209 O O . ASN A 1 268 ? 14.239 6.420 -19.540 1.00 85.12 268 ASN A O 1
ATOM 2213 N N . GLY A 1 269 ? 15.161 5.830 -21.492 1.00 85.44 269 GLY A N 1
ATOM 2214 C CA . GLY A 1 269 ? 15.353 4.428 -21.101 1.00 85.44 269 GLY A CA 1
ATOM 2215 C C . GLY A 1 269 ? 16.306 4.226 -19.914 1.00 85.44 269 GLY A C 1
ATOM 2216 O O . GLY A 1 269 ? 16.155 3.256 -19.171 1.00 85.44 269 GLY A O 1
ATOM 2217 N N . GLN A 1 270 ? 17.257 5.140 -19.695 1.00 84.19 270 GLN A N 1
ATOM 2218 C CA . GLN A 1 270 ? 18.185 5.075 -18.565 1.00 84.19 270 GLN A CA 1
ATOM 2219 C C . GLN A 1 270 ? 17.457 5.310 -17.232 1.00 84.19 270 GLN A C 1
ATOM 2221 O O . GLN A 1 270 ? 17.629 4.515 -16.307 1.00 84.19 270 GLN A O 1
ATOM 2226 N N . THR A 1 271 ? 16.586 6.317 -17.155 1.00 85.75 271 THR A N 1
ATOM 2227 C CA . THR A 1 271 ? 15.761 6.616 -15.980 1.00 85.75 271 THR A CA 1
ATOM 2228 C C . THR A 1 271 ? 14.927 5.402 -15.585 1.00 85.75 271 THR A C 1
ATOM 2230 O O . THR A 1 271 ? 14.916 4.992 -14.423 1.00 85.75 271 THR A O 1
ATOM 2233 N N . ILE A 1 272 ? 14.278 4.759 -16.558 1.00 87.88 272 ILE A N 1
ATOM 2234 C CA . ILE A 1 272 ? 13.456 3.567 -16.311 1.00 87.88 272 ILE A CA 1
ATOM 2235 C C . ILE A 1 272 ? 14.303 2.383 -15.839 1.00 87.88 272 ILE A C 1
ATOM 2237 O O . ILE A 1 272 ? 13.926 1.685 -14.888 1.00 87.88 272 ILE A O 1
ATOM 2241 N N . ALA A 1 273 ? 15.468 2.161 -16.453 1.00 87.44 273 ALA A N 1
ATOM 2242 C CA . ALA A 1 273 ? 16.391 1.109 -16.037 1.00 87.44 273 ALA A CA 1
ATOM 2243 C C . ALA A 1 273 ? 16.875 1.318 -14.591 1.00 87.44 273 ALA A C 1
ATOM 2245 O O . ALA A 1 273 ? 16.958 0.368 -13.807 1.00 87.44 273 ALA A O 1
ATOM 2246 N N . GLU A 1 274 ? 17.149 2.561 -14.201 1.00 86.94 274 GLU A N 1
ATOM 2247 C CA . GLU A 1 274 ? 17.590 2.921 -12.855 1.00 86.94 274 GLU A CA 1
ATOM 2248 C C . GLU A 1 274 ? 16.477 2.800 -11.815 1.00 86.94 274 GLU A C 1
ATOM 2250 O O . GLU A 1 274 ? 16.733 2.260 -10.734 1.00 86.94 274 GLU A O 1
ATOM 2255 N N . ILE A 1 275 ? 15.251 3.225 -12.139 1.00 87.31 275 ILE A N 1
ATOM 2256 C CA . ILE A 1 275 ? 14.064 3.016 -11.295 1.00 87.31 275 ILE A CA 1
ATOM 2257 C C . ILE A 1 275 ? 13.861 1.523 -11.058 1.00 87.31 275 ILE A C 1
ATOM 2259 O O . ILE A 1 275 ? 13.771 1.084 -9.911 1.00 87.31 275 ILE A O 1
ATOM 2263 N N . THR A 1 276 ? 13.876 0.725 -12.125 1.00 89.12 276 THR A N 1
ATOM 2264 C CA . THR A 1 276 ? 13.713 -0.731 -12.040 1.00 89.12 276 THR A CA 1
ATOM 2265 C C . THR A 1 276 ? 14.802 -1.348 -11.164 1.00 89.12 276 THR A C 1
ATOM 2267 O O . THR A 1 276 ? 14.516 -2.103 -10.235 1.00 89.12 276 THR A O 1
ATOM 2270 N N . ARG A 1 277 ? 16.068 -0.971 -11.378 1.00 87.75 277 ARG A N 1
ATOM 2271 C CA . ARG A 1 277 ? 17.198 -1.439 -10.563 1.00 87.75 277 ARG A CA 1
ATOM 2272 C C . ARG A 1 277 ? 17.055 -1.036 -9.092 1.00 87.75 277 ARG A C 1
ATOM 2274 O O . ARG A 1 277 ? 17.374 -1.835 -8.204 1.00 87.75 277 ARG A O 1
ATOM 2281 N N . HIS A 1 278 ? 16.596 0.185 -8.822 1.00 88.38 278 HIS A N 1
ATOM 2282 C CA . HIS A 1 278 ? 16.348 0.675 -7.471 1.00 88.38 278 HIS A CA 1
ATOM 2283 C C . HIS A 1 278 ? 15.277 -0.164 -6.770 1.00 88.38 278 HIS A C 1
ATOM 2285 O O . HIS A 1 278 ? 15.528 -0.665 -5.671 1.00 88.38 278 HIS A O 1
ATOM 2291 N N . LEU A 1 279 ? 14.131 -0.379 -7.423 1.00 89.94 279 LEU A N 1
ATOM 2292 C CA . LEU A 1 279 ? 13.043 -1.202 -6.898 1.00 89.94 279 LEU A CA 1
ATOM 2293 C C . LEU A 1 279 ? 13.503 -2.643 -6.643 1.00 89.94 279 LEU A C 1
ATOM 2295 O O . LEU A 1 279 ? 13.311 -3.139 -5.537 1.00 89.94 279 LEU A O 1
ATOM 2299 N N . CYS A 1 280 ? 14.226 -3.273 -7.575 1.00 89.75 280 CYS A N 1
ATOM 2300 C CA . CYS A 1 280 ? 14.771 -4.623 -7.382 1.00 89.75 280 CYS A CA 1
ATOM 2301 C C . CYS A 1 280 ? 15.724 -4.717 -6.178 1.00 89.75 280 CYS A C 1
ATOM 2303 O O . CYS A 1 280 ? 15.676 -5.672 -5.397 1.00 89.75 280 CYS A O 1
ATOM 2305 N N . THR A 1 281 ? 16.581 -3.708 -5.993 1.00 88.94 281 THR A N 1
ATOM 2306 C CA . THR A 1 281 ? 17.506 -3.647 -4.849 1.00 88.94 281 THR A CA 1
ATOM 2307 C C . THR A 1 281 ? 16.734 -3.524 -3.533 1.00 88.94 281 THR A C 1
ATOM 2309 O O . THR A 1 281 ? 17.039 -4.203 -2.553 1.00 88.94 281 THR A O 1
ATOM 2312 N N . LYS A 1 282 ? 15.702 -2.674 -3.506 1.00 91.38 282 LYS A N 1
ATOM 2313 C CA . LYS A 1 282 ? 14.863 -2.447 -2.323 1.00 91.38 282 LYS A CA 1
ATOM 2314 C C . LYS A 1 282 ? 14.002 -3.660 -1.987 1.00 91.38 282 LYS A C 1
ATOM 2316 O O . LYS A 1 282 ? 13.951 -4.033 -0.819 1.00 91.38 282 LYS A O 1
ATOM 2321 N N . ALA A 1 283 ? 13.426 -4.313 -2.993 1.00 89.94 283 ALA A N 1
ATOM 2322 C CA . ALA A 1 283 ? 12.716 -5.579 -2.852 1.00 89.94 283 ALA A CA 1
ATOM 2323 C C . ALA A 1 283 ? 13.618 -6.641 -2.204 1.00 89.94 283 ALA A C 1
ATOM 2325 O O . ALA A 1 283 ? 13.244 -7.230 -1.193 1.00 89.94 283 ALA A O 1
ATOM 2326 N N . THR A 1 284 ? 14.850 -6.797 -2.703 1.00 87.56 284 THR A N 1
ATOM 2327 C CA . THR A 1 284 ? 15.826 -7.762 -2.163 1.00 87.56 284 THR A CA 1
ATOM 2328 C C . THR A 1 284 ? 16.137 -7.496 -0.688 1.00 87.56 284 THR A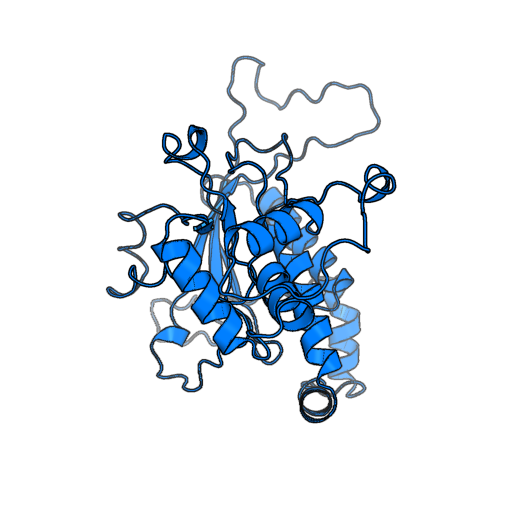 C 1
ATOM 2330 O O . THR A 1 284 ? 16.110 -8.417 0.128 1.00 87.56 284 THR A O 1
ATOM 2333 N N . ASN A 1 285 ? 16.359 -6.232 -0.313 1.00 88.81 285 ASN A N 1
ATOM 2334 C CA . ASN A 1 285 ? 16.602 -5.841 1.081 1.00 88.81 285 ASN A CA 1
ATOM 2335 C C . ASN A 1 285 ? 15.397 -6.097 2.004 1.00 88.81 285 ASN A C 1
ATOM 2337 O O . ASN A 1 285 ? 15.564 -6.226 3.214 1.00 88.81 285 ASN A O 1
ATOM 2341 N N . LEU A 1 286 ? 14.192 -6.177 1.439 1.00 89.38 286 LEU A N 1
ATOM 2342 C CA . LEU A 1 286 ? 12.944 -6.471 2.142 1.00 89.38 286 LEU A CA 1
ATOM 2343 C C . LEU A 1 286 ? 12.536 -7.950 2.027 1.00 89.38 286 LEU A C 1
ATOM 2345 O O . LEU A 1 286 ? 11.430 -8.314 2.411 1.00 89.38 286 LEU A O 1
ATOM 2349 N N . SER A 1 287 ? 13.460 -8.819 1.596 1.00 85.75 287 SER A N 1
ATOM 2350 C CA . SER A 1 287 ? 13.261 -10.268 1.428 1.00 85.75 287 SER A CA 1
ATOM 2351 C C . SER A 1 287 ? 12.285 -10.669 0.317 1.00 85.75 287 SER A C 1
ATOM 2353 O O . SER A 1 287 ? 11.756 -11.780 0.345 1.00 85.75 287 SER A O 1
ATOM 2355 N N . PHE A 1 288 ? 12.095 -9.807 -0.682 1.00 86.69 288 PHE A N 1
ATOM 2356 C CA . PHE A 1 288 ? 11.362 -10.118 -1.906 1.00 86.69 288 PHE A CA 1
ATOM 2357 C C . PHE A 1 288 ? 12.299 -10.375 -3.082 1.00 86.69 288 PHE A C 1
ATOM 2359 O O . PHE A 1 288 ? 13.421 -9.870 -3.148 1.00 86.69 288 PHE A O 1
ATOM 2366 N N . HIS A 1 289 ? 11.795 -11.128 -4.053 1.00 85.69 289 HIS A N 1
ATOM 2367 C CA . HIS A 1 289 ? 12.440 -11.324 -5.341 1.00 85.69 289 HIS A CA 1
ATOM 2368 C C . HIS A 1 289 ? 11.630 -10.593 -6.407 1.00 85.69 289 HIS A C 1
ATOM 2370 O O . HIS A 1 289 ? 10.481 -10.936 -6.653 1.00 85.69 289 HIS A O 1
ATOM 2376 N N . MET A 1 290 ? 12.239 -9.582 -7.021 1.00 86.75 290 MET A N 1
ATOM 2377 C CA . MET A 1 290 ? 11.657 -8.821 -8.123 1.00 86.75 290 MET A CA 1
ATOM 2378 C C . MET A 1 290 ? 12.532 -9.019 -9.356 1.00 86.75 290 MET A C 1
ATOM 2380 O O . MET A 1 290 ? 13.757 -8.902 -9.280 1.00 86.75 290 MET A O 1
ATOM 2384 N N . PHE A 1 291 ? 11.911 -9.347 -10.481 1.00 84.25 291 PHE A N 1
ATOM 2385 C CA . PHE A 1 291 ? 12.584 -9.546 -11.756 1.00 84.25 291 PHE A CA 1
ATOM 2386 C C . PHE A 1 291 ? 11.652 -9.112 -12.892 1.00 84.25 291 PHE A C 1
ATOM 2388 O O . PHE A 1 291 ? 10.439 -9.269 -12.765 1.00 84.25 291 PHE A O 1
ATOM 2395 N N . PRO A 1 292 ? 12.194 -8.554 -13.986 1.00 85.44 292 PRO A N 1
ATOM 2396 C CA . PRO A 1 292 ? 11.390 -8.236 -15.154 1.00 85.44 292 PRO A CA 1
ATOM 2397 C C . PRO A 1 292 ? 10.928 -9.530 -15.830 1.00 85.44 292 PRO A C 1
ATOM 2399 O O . PRO A 1 292 ? 11.718 -10.468 -15.988 1.00 85.44 292 PRO A O 1
ATOM 2402 N N . ILE A 1 293 ? 9.668 -9.557 -16.250 1.00 83.06 293 ILE A N 1
ATOM 2403 C CA . ILE A 1 293 ? 9.101 -10.624 -17.076 1.00 83.06 293 ILE A CA 1
ATOM 2404 C C . ILE A 1 293 ? 8.882 -10.100 -18.501 1.00 83.06 293 ILE A C 1
ATOM 2406 O O . ILE A 1 293 ? 8.635 -8.904 -18.668 1.00 83.06 293 ILE A O 1
ATOM 2410 N N . PRO A 1 294 ? 9.018 -10.946 -19.537 1.00 80.19 294 PRO A N 1
ATOM 2411 C CA . PRO A 1 294 ? 8.524 -10.609 -20.867 1.00 80.19 294 PRO A CA 1
ATOM 2412 C C . PRO A 1 294 ? 7.024 -10.316 -20.806 1.00 80.19 294 PRO A C 1
ATOM 2414 O O . PRO A 1 294 ? 6.313 -10.980 -20.055 1.00 80.19 294 PRO A O 1
ATOM 2417 N N . GLU A 1 295 ? 6.563 -9.359 -21.610 1.00 73.06 295 GLU A N 1
ATOM 2418 C CA . GLU A 1 295 ? 5.132 -9.047 -21.742 1.00 73.06 295 GLU A CA 1
ATOM 2419 C C . GLU A 1 295 ? 4.334 -10.279 -22.186 1.00 73.06 295 GLU A C 1
ATOM 2421 O O . GLU A 1 295 ? 3.269 -10.558 -21.645 1.00 73.06 295 GLU A O 1
ATOM 2426 N N . ASP A 1 296 ? 4.907 -11.066 -23.099 1.00 75.69 296 ASP A N 1
ATOM 2427 C CA . ASP A 1 296 ? 4.354 -12.344 -23.522 1.00 75.69 296 ASP A CA 1
ATOM 2428 C C . ASP A 1 296 ? 5.344 -13.489 -23.233 1.00 75.69 296 ASP A C 1
ATOM 2430 O O . ASP A 1 296 ? 6.291 -13.708 -24.000 1.00 75.69 296 ASP A O 1
ATOM 2434 N N . PRO A 1 297 ? 5.188 -14.213 -22.108 1.00 71.38 297 PRO A N 1
ATOM 2435 C CA . PRO A 1 297 ? 6.068 -15.327 -21.766 1.00 71.38 297 PRO A CA 1
ATOM 2436 C C . PRO A 1 297 ? 5.849 -16.560 -22.655 1.00 71.38 297 PRO A C 1
ATOM 2438 O O . PRO A 1 297 ? 6.732 -17.418 -22.714 1.00 71.38 297 PRO A O 1
ATOM 2441 N N . PHE A 1 298 ? 4.703 -16.662 -23.338 1.00 76.06 298 PHE A N 1
ATOM 2442 C CA . PHE A 1 298 ? 4.327 -17.804 -24.171 1.00 76.06 298 PHE A CA 1
ATOM 2443 C C . PHE A 1 298 ? 3.790 -17.324 -25.522 1.00 76.06 298 PHE A C 1
ATOM 2445 O O . PHE A 1 298 ? 2.663 -17.645 -25.903 1.00 76.06 298 PHE A O 1
ATOM 2452 N N . ALA A 1 299 ? 4.628 -16.576 -26.246 1.00 70.00 299 ALA A N 1
ATOM 2453 C CA . ALA A 1 299 ? 4.273 -16.000 -27.535 1.00 70.00 299 ALA A CA 1
ATOM 2454 C C . ALA A 1 299 ? 3.756 -17.064 -28.508 1.00 70.00 299 ALA A C 1
ATOM 2456 O O . ALA A 1 299 ? 4.471 -17.989 -28.906 1.00 70.00 299 ALA A O 1
ATOM 2457 N N . HIS A 1 300 ? 2.486 -16.930 -28.891 1.00 70.44 300 HIS A N 1
ATOM 2458 C CA . HIS A 1 300 ? 1.861 -17.829 -29.846 1.00 70.44 300 HIS A CA 1
ATOM 2459 C C . HIS A 1 300 ? 2.023 -17.247 -31.246 1.00 70.44 300 HIS A C 1
ATOM 2461 O O . HIS A 1 300 ? 1.519 -16.167 -31.534 1.00 70.44 300 HIS A O 1
ATOM 2467 N N . ALA A 1 301 ? 2.616 -18.011 -32.164 1.00 70.44 301 ALA A N 1
ATOM 2468 C CA . ALA A 1 301 ? 2.894 -17.580 -33.542 1.00 70.44 301 ALA A CA 1
ATOM 2469 C C . ALA A 1 301 ? 1.664 -17.122 -34.363 1.00 70.44 301 ALA A C 1
ATOM 2471 O O . ALA A 1 301 ? 1.817 -16.570 -35.446 1.00 70.44 301 ALA A O 1
ATOM 2472 N N . MET A 1 302 ? 0.449 -17.371 -33.865 1.00 74.44 302 MET A N 1
ATOM 2473 C CA . MET A 1 302 ? -0.819 -17.038 -34.526 1.00 74.44 302 MET A CA 1
ATOM 2474 C C . MET A 1 302 ? -1.544 -15.877 -33.838 1.00 74.44 302 MET A C 1
ATOM 2476 O O . MET A 1 302 ? -2.579 -15.435 -34.332 1.00 74.44 302 MET A O 1
ATOM 2480 N N . ASN A 1 303 ? -1.042 -15.399 -32.697 1.00 72.94 303 ASN A N 1
ATOM 2481 C CA . ASN A 1 303 ? -1.599 -14.245 -32.018 1.00 72.94 303 ASN A CA 1
ATOM 2482 C C . ASN A 1 303 ? -0.976 -12.975 -32.624 1.00 72.94 303 ASN A C 1
ATOM 2484 O O . ASN A 1 303 ? 0.220 -12.752 -32.444 1.00 72.94 303 ASN A O 1
ATOM 2488 N N . PRO A 1 304 ? -1.757 -12.122 -33.309 1.00 70.81 304 PRO A N 1
ATOM 2489 C CA . PRO A 1 304 ? -1.237 -10.893 -33.908 1.00 70.81 304 PRO A CA 1
ATOM 2490 C C . PRO A 1 304 ? -0.758 -9.867 -32.868 1.00 70.81 304 PRO A C 1
ATOM 2492 O O . PRO A 1 304 ? -0.105 -8.898 -33.244 1.00 70.81 304 PRO A O 1
ATOM 2495 N N . GLN A 1 305 ? -1.091 -10.053 -31.585 1.00 68.69 305 GLN A N 1
ATOM 2496 C CA . GLN A 1 305 ? -0.603 -9.224 -30.478 1.00 68.69 305 GLN A CA 1
ATOM 2497 C C . GLN A 1 305 ? 0.680 -9.764 -29.832 1.00 68.69 305 GLN A C 1
ATOM 2499 O O . GLN A 1 305 ? 1.300 -9.056 -29.044 1.00 68.69 305 GLN A O 1
ATOM 2504 N N . SER A 1 306 ? 1.092 -10.993 -30.154 1.00 70.25 306 SER A N 1
ATOM 2505 C CA . SER A 1 306 ? 2.359 -11.547 -29.680 1.00 70.25 306 SER A CA 1
ATOM 2506 C C . SER A 1 306 ? 3.513 -11.028 -30.549 1.00 70.25 306 SER A C 1
ATOM 2508 O O . SER A 1 306 ? 3.355 -10.906 -31.768 1.00 70.25 306 SER A O 1
ATOM 2510 N N . PRO A 1 307 ? 4.694 -10.742 -29.970 1.00 66.38 307 PRO A N 1
ATOM 2511 C CA . PRO A 1 307 ? 5.866 -10.417 -30.768 1.00 66.38 307 PRO A CA 1
ATOM 2512 C C . PRO A 1 307 ? 6.212 -11.587 -31.707 1.00 66.38 307 PRO A C 1
ATOM 2514 O O . PRO A 1 307 ? 6.088 -12.747 -31.298 1.00 66.38 307 PRO A O 1
ATOM 2517 N N . PRO A 1 308 ? 6.642 -11.318 -32.955 1.00 65.31 308 PRO A N 1
ATOM 2518 C CA . PRO A 1 308 ? 7.094 -12.375 -33.849 1.00 65.31 308 PRO A CA 1
ATOM 2519 C C . PRO A 1 308 ? 8.325 -13.066 -33.241 1.00 65.31 308 PRO A C 1
ATOM 2521 O O . PRO A 1 308 ? 9.251 -12.389 -32.789 1.00 65.31 308 PRO A O 1
ATOM 2524 N N . LEU A 1 309 ? 8.282 -14.403 -33.195 1.00 59.91 309 LEU A N 1
ATOM 2525 C CA . LEU A 1 309 ? 9.348 -15.275 -32.682 1.00 59.91 309 LEU A CA 1
ATOM 2526 C C . LEU A 1 309 ? 10.627 -15.199 -33.524 1.00 59.91 309 LEU A C 1
ATOM 2528 O O . LEU A 1 309 ? 10.510 -15.136 -34.770 1.00 59.91 309 LEU A O 1
#

pLDDT: mean 74.01, std 17.78, range [36.38, 95.5]